Protein AF-A0A0P6XTC9-F1 (afdb_monomer)

Secondary structure (DSSP, 8-state):
--TTHHHHHHHHHHHHHHHHHHHHHHHHHHHHHT-TTT-SS--GGG-HHHHHHHHHHHHHHHHHHHT--TTHHHHHHHHHHHHHHHTT-EETTEE--THHHHHHHHHHHHHHHHHT-SHHHHHHHHHHHH-THHHHHHHHHHHHHHHHT-TT---TTHHHHHHHHHHHHHHHHHHHHH---HHHHHHHHHHHHHHHHHHHHHHHHH--HHHHHT----S---SS-HHHHHHHHHHHHHHHHHHHHHHHHHHHHHHTT-

Foldseek 3Di:
DPPPPVVVVVVLLPLLLLLLVLLLLVLVLLVCVPPVVNDDDDDPCPNSLNVSLVVLLVSLLVCLLVQNDVSSLSSLLVNQVSLVVQCQDDDPNRRSHNVSVVSSVVSNVVSCVVNVHPRSVVCVVVCCVLQVLSVLVSLLSVLSNVLLNCPPQDQPCNSVLSVQLSVLSSVLSSVLSVDPQLLVSLVSSLVSSVSNVVSSQVSQVPDPVCVVVVHDCPDDPRPDDPVNVVVSVVSSVVSNVSSVVSNVVVVVCVVVVD

Solvent-accessible surface area (backbone atoms only — not comparable to full-atom values): 13740 Å² total; per-residue (Å²): 142,83,87,67,62,68,66,56,51,57,59,61,70,59,36,23,60,64,32,16,42,64,44,46,52,48,34,53,44,38,53,54,69,75,36,76,83,78,62,76,84,62,58,80,84,67,34,63,68,56,48,50,48,50,50,27,41,49,48,27,22,53,19,36,54,73,46,38,48,80,34,25,53,43,24,46,46,49,34,52,52,52,20,56,56,47,36,73,38,64,57,95,84,43,63,39,44,67,64,56,41,49,49,53,60,48,32,54,48,52,15,29,59,76,58,71,42,69,61,22,60,54,43,44,55,50,42,52,72,68,38,35,40,53,55,29,48,42,53,41,50,51,51,49,54,63,61,57,51,54,75,96,63,79,46,94,59,42,67,59,52,41,53,52,37,27,49,38,49,26,49,21,42,33,50,35,56,69,48,84,52,43,40,61,22,18,47,38,39,40,51,24,47,51,51,36,52,49,53,49,50,50,50,60,74,72,39,66,63,41,73,74,70,74,50,81,91,84,69,89,79,63,91,68,46,70,67,56,52,51,51,52,52,50,51,43,50,51,23,42,47,30,2,47,52,36,40,55,52,53,54,51,53,60,66,64,68,104

Radius of gyration: 20.27 Å; Cα contacts (8 Å, |Δi|>4): 276; chains: 1; bounding box: 44×38×66 Å

pLDDT: mean 88.81, std 12.91, range [47.47, 98.38]

Sequence (258 aa):
MMGNQSVRGALAGGGGWLAALPFAAYGLLSLAFHYPRFLPSFPFWLNPILIFYGLVLTGLLVGVMLGFPRWAYAFLFWAMITGWWLAGMRADGVLLARSLWVAVPVALVSGVLLRRSTQPLKRMLAGLWRDWTLLAFGFFTFIGWFVVLFDENHHPFLYGFILVATFLLVTAVWFYSRLQNPLARALVLVGGAAGVVIVDLINSLTWDWRAYYNLRDDGQLSYYSPLGLIAIAGLLGVMALTGYLTRRRNSKQTLNGV

Structure (mmCIF, N/CA/C/O backbone):
data_AF-A0A0P6XTC9-F1
#
_entry.id   AF-A0A0P6XTC9-F1
#
loop_
_atom_site.group_PDB
_atom_site.id
_atom_site.type_symbol
_atom_site.label_atom_id
_atom_site.label_alt_id
_atom_site.label_comp_id
_atom_site.label_asym_id
_atom_site.label_entity_id
_atom_site.label_seq_id
_atom_site.pdbx_PDB_ins_code
_atom_site.Cartn_x
_atom_site.Cartn_y
_atom_site.Cartn_z
_atom_site.occupancy
_atom_site.B_iso_or_equiv
_atom_site.auth_seq_id
_atom_site.auth_comp_id
_atom_site.auth_asym_id
_atom_site.auth_atom_id
_atom_site.pdbx_PDB_model_num
ATOM 1 N N . MET A 1 1 ? -14.248 -14.234 35.085 1.00 49.88 1 MET A N 1
ATOM 2 C CA . MET A 1 1 ? -14.036 -14.154 33.616 1.00 49.88 1 MET A CA 1
ATOM 3 C C . MET A 1 1 ? -12.726 -13.412 33.281 1.00 49.88 1 MET A C 1
ATOM 5 O O . MET A 1 1 ? -12.767 -12.321 32.732 1.00 49.88 1 MET A O 1
ATOM 9 N N . MET A 1 2 ? -11.553 -13.983 33.599 1.00 49.38 2 MET A N 1
ATOM 10 C CA . MET A 1 2 ? -10.226 -13.344 33.407 1.00 49.38 2 MET A CA 1
ATOM 11 C C . MET A 1 2 ? -9.345 -14.007 32.321 1.00 49.38 2 MET A C 1
ATOM 13 O O . MET A 1 2 ? -8.188 -13.646 32.153 1.00 49.38 2 MET A O 1
ATOM 17 N N . GLY A 1 3 ? -9.873 -14.949 31.534 1.00 47.47 3 GLY A N 1
ATOM 18 C CA . GLY A 1 3 ? -9.053 -15.836 30.691 1.00 47.47 3 GLY A CA 1
ATOM 19 C C . GLY A 1 3 ? -8.736 -15.393 29.255 1.00 47.47 3 GLY A C 1
ATOM 20 O O . GLY A 1 3 ? -8.218 -16.208 28.508 1.00 47.47 3 GLY A O 1
ATOM 21 N N . ASN A 1 4 ? -9.051 -14.165 28.815 1.00 54.06 4 ASN A N 1
ATOM 22 C CA . ASN A 1 4 ? -9.017 -13.829 27.373 1.00 54.06 4 ASN A CA 1
ATOM 23 C C . ASN A 1 4 ? -8.137 -12.632 26.963 1.00 54.06 4 ASN A C 1
ATOM 25 O O . ASN A 1 4 ? -8.192 -12.200 25.809 1.00 54.06 4 ASN A O 1
ATOM 29 N N . GLN A 1 5 ? -7.327 -12.076 27.872 1.00 52.88 5 GLN A N 1
ATOM 30 C CA . GLN A 1 5 ? -6.421 -10.969 27.525 1.00 52.88 5 GLN A CA 1
ATOM 31 C C . GLN A 1 5 ? -5.070 -11.435 26.954 1.00 52.88 5 GLN A C 1
ATOM 33 O O . GLN A 1 5 ? -4.535 -10.764 26.072 1.00 52.88 5 GLN A O 1
ATOM 38 N N . SER A 1 6 ? -4.557 -12.607 27.348 1.00 50.00 6 SER A N 1
ATOM 39 C CA . SER A 1 6 ? -3.249 -13.104 26.880 1.00 50.00 6 SER A CA 1
ATOM 40 C C . SER A 1 6 ? -3.250 -13.512 25.399 1.00 50.00 6 SER A C 1
ATOM 42 O O . SER A 1 6 ? -2.336 -13.155 24.656 1.00 50.00 6 SER A O 1
ATOM 44 N N . VAL A 1 7 ? -4.319 -14.158 24.918 1.00 53.66 7 VAL A N 1
ATOM 45 C CA . VAL A 1 7 ? -4.444 -14.595 23.510 1.00 53.66 7 VAL A CA 1
ATOM 46 C C . VAL A 1 7 ? -4.586 -13.405 22.547 1.00 53.66 7 VAL A C 1
ATOM 48 O O . VAL A 1 7 ? -4.084 -13.436 21.422 1.00 53.66 7 VAL A O 1
ATOM 51 N N . ARG A 1 8 ? -5.206 -12.302 22.992 1.00 54.72 8 ARG A N 1
ATOM 52 C CA . ARG A 1 8 ? -5.325 -11.072 22.187 1.00 54.72 8 ARG A CA 1
ATOM 53 C C . ARG A 1 8 ? -3.993 -10.335 22.033 1.00 54.72 8 ARG A C 1
ATOM 55 O O . ARG A 1 8 ? -3.786 -9.710 20.997 1.00 54.72 8 ARG A O 1
ATOM 62 N N . GLY A 1 9 ? -3.092 -10.439 23.013 1.00 53.28 9 GLY A N 1
ATOM 63 C CA . GLY A 1 9 ? -1.740 -9.877 22.933 1.00 53.28 9 GLY A CA 1
ATOM 64 C C . GLY A 1 9 ? -0.850 -10.607 21.920 1.00 53.28 9 GLY A C 1
ATOM 65 O O . GLY A 1 9 ? -0.170 -9.962 21.123 1.00 53.28 9 GLY A O 1
ATOM 66 N N . ALA A 1 10 ? -0.918 -11.942 21.875 1.00 49.03 10 ALA A N 1
ATOM 67 C CA . ALA A 1 10 ? -0.118 -12.753 20.949 1.00 49.03 10 ALA A CA 1
ATOM 68 C C . ALA A 1 10 ? -0.496 -12.524 19.469 1.00 49.03 10 ALA A C 1
ATOM 70 O O . ALA A 1 10 ? 0.378 -12.368 18.615 1.00 49.03 10 ALA A O 1
ATOM 71 N N . LEU A 1 11 ? -1.793 -12.395 19.163 1.00 51.44 11 LEU A N 1
ATOM 72 C CA . LEU A 1 11 ? -2.262 -12.051 17.812 1.00 51.44 11 LEU A CA 1
ATOM 73 C C . LEU A 1 11 ? -1.981 -10.586 17.427 1.00 51.44 11 LEU A C 1
ATOM 75 O O . LEU A 1 11 ? -1.914 -10.266 16.240 1.00 51.44 11 LEU A O 1
ATOM 79 N N . ALA A 1 12 ? -1.784 -9.696 18.405 1.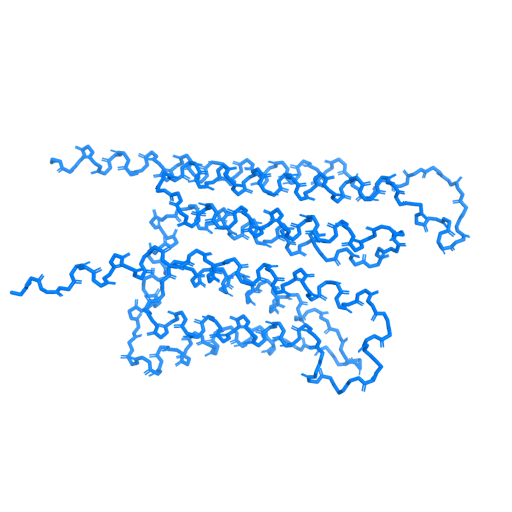00 54.34 12 ALA A N 1
ATOM 80 C CA . ALA A 1 12 ? -1.428 -8.301 18.158 1.00 54.34 12 ALA A CA 1
ATOM 81 C C . ALA A 1 12 ? 0.051 -8.124 17.761 1.00 54.34 12 ALA A C 1
ATOM 83 O O . ALA A 1 12 ? 0.354 -7.245 16.957 1.00 54.34 12 ALA A O 1
ATOM 84 N N . GLY A 1 13 ? 0.959 -8.972 18.265 1.00 57.25 13 GLY A N 1
ATOM 85 C CA . GLY A 1 13 ? 2.389 -8.929 17.919 1.00 57.25 13 GLY A CA 1
ATOM 86 C C . GLY A 1 13 ? 2.731 -9.579 16.571 1.00 57.25 13 GLY A C 1
ATOM 87 O O . GLY A 1 13 ? 3.632 -9.120 15.868 1.00 57.25 13 GLY A O 1
ATOM 88 N N . GLY A 1 14 ? 1.986 -10.618 16.178 1.00 68.50 14 GLY A N 1
ATOM 89 C CA . GLY A 1 14 ? 2.228 -11.368 14.940 1.00 68.50 14 GLY A CA 1
ATOM 90 C C . GLY A 1 14 ? 1.732 -10.691 13.658 1.00 68.50 14 GLY A C 1
ATOM 91 O O . GLY A 1 14 ? 2.162 -11.060 12.579 1.00 68.50 14 GLY A O 1
ATOM 92 N N . GLY A 1 15 ? 0.860 -9.682 13.725 1.00 84.25 15 GLY A N 1
ATOM 93 C CA . GLY A 1 15 ? 0.206 -9.132 12.526 1.00 84.25 15 GLY A CA 1
ATOM 94 C C . GLY A 1 15 ? 1.111 -8.369 11.545 1.00 84.25 15 GLY A C 1
ATOM 95 O O . GLY A 1 15 ? 0.694 -8.104 10.422 1.00 84.25 15 GLY A O 1
ATOM 96 N N . GLY A 1 16 ? 2.333 -7.999 11.941 1.00 89.12 16 GLY A N 1
ATOM 97 C CA . GLY A 1 16 ? 3.193 -7.141 11.118 1.00 89.12 16 GLY A CA 1
ATOM 98 C C . GLY A 1 16 ? 3.654 -7.774 9.804 1.00 89.12 16 GLY A C 1
ATOM 99 O O . GLY A 1 16 ? 3.706 -7.086 8.789 1.00 89.12 16 GLY A O 1
ATOM 100 N N . TRP A 1 17 ? 3.935 -9.081 9.791 1.00 93.56 17 TRP A N 1
ATOM 101 C CA . TRP A 1 17 ? 4.336 -9.773 8.558 1.00 93.56 17 TRP A CA 1
ATOM 102 C C . TRP A 1 17 ? 3.159 -9.933 7.589 1.00 93.56 17 TRP A C 1
ATOM 104 O O . TRP A 1 17 ? 3.339 -9.768 6.388 1.00 93.56 17 TRP A O 1
ATOM 114 N N . LEU A 1 18 ? 1.942 -10.150 8.106 1.00 96.12 18 LEU A N 1
ATOM 115 C CA . LEU A 1 18 ? 0.724 -10.192 7.290 1.00 96.12 18 LEU A CA 1
ATOM 116 C C . LEU A 1 18 ? 0.486 -8.858 6.578 1.00 96.12 18 LEU A C 1
ATOM 118 O O . LEU A 1 18 ? 0.128 -8.852 5.407 1.00 96.12 18 LEU A O 1
ATOM 122 N N . ALA A 1 19 ? 0.719 -7.731 7.257 1.00 96.50 19 ALA A N 1
ATOM 123 C CA . ALA A 1 19 ? 0.575 -6.408 6.649 1.00 96.50 19 ALA A CA 1
ATOM 124 C C . ALA A 1 19 ? 1.605 -6.154 5.535 1.00 96.50 19 ALA A C 1
ATOM 126 O O . ALA A 1 19 ? 1.300 -5.456 4.571 1.00 96.50 19 ALA A O 1
ATOM 127 N N . ALA A 1 20 ? 2.813 -6.710 5.668 1.00 97.38 20 ALA A N 1
ATOM 128 C CA . ALA A 1 20 ? 3.896 -6.549 4.699 1.00 97.38 20 ALA A CA 1
ATOM 129 C C . ALA A 1 20 ? 3.786 -7.506 3.497 1.00 97.38 20 ALA A C 1
ATOM 131 O O . ALA A 1 20 ? 4.321 -7.215 2.429 1.00 97.38 20 ALA A O 1
ATOM 132 N N . LEU A 1 21 ? 3.060 -8.618 3.647 1.00 97.12 21 LEU A N 1
ATOM 133 C CA . LEU A 1 21 ? 2.872 -9.638 2.617 1.00 97.12 21 LEU A CA 1
ATOM 134 C C . LEU A 1 21 ? 2.404 -9.088 1.257 1.00 97.12 21 LEU A C 1
ATOM 136 O O . LEU A 1 21 ? 3.042 -9.435 0.266 1.00 97.12 21 LEU A O 1
ATOM 140 N N . PRO A 1 22 ? 1.368 -8.230 1.146 1.00 97.75 22 PRO A N 1
ATOM 141 C CA . PRO A 1 22 ? 0.951 -7.730 -0.163 1.00 97.75 22 PRO A CA 1
ATOM 142 C C . PRO A 1 22 ? 2.010 -6.836 -0.829 1.00 97.75 22 PRO A C 1
ATOM 144 O O . PRO A 1 22 ? 2.100 -6.821 -2.048 1.00 97.75 22 PRO A O 1
ATOM 147 N N . PHE A 1 23 ? 2.875 -6.165 -0.062 1.00 97.81 23 PHE A N 1
ATOM 148 C CA . PHE A 1 23 ? 3.990 -5.394 -0.625 1.00 97.81 23 PHE A CA 1
ATOM 149 C C . PHE A 1 23 ? 5.085 -6.309 -1.177 1.00 97.81 23 PHE A C 1
ATOM 151 O O . PHE A 1 23 ? 5.574 -6.086 -2.280 1.00 97.81 23 PHE A O 1
ATOM 158 N N . ALA A 1 24 ? 5.431 -7.369 -0.441 1.00 97.62 24 ALA A N 1
ATOM 159 C CA . ALA A 1 24 ? 6.376 -8.376 -0.916 1.00 97.62 24 ALA A CA 1
ATOM 160 C C . ALA A 1 24 ? 5.845 -9.093 -2.168 1.00 97.62 24 ALA A C 1
ATOM 162 O O . ALA A 1 24 ? 6.569 -9.251 -3.147 1.00 97.62 24 ALA A O 1
ATOM 163 N N . ALA A 1 25 ? 4.566 -9.481 -2.154 1.00 96.81 25 ALA A N 1
ATOM 164 C CA . ALA A 1 25 ? 3.913 -10.131 -3.283 1.00 96.81 25 ALA A CA 1
ATOM 165 C C . ALA A 1 25 ? 3.854 -9.218 -4.516 1.00 96.81 25 ALA A C 1
ATOM 167 O O . ALA A 1 25 ? 4.098 -9.699 -5.617 1.00 96.81 25 ALA A O 1
ATOM 168 N N . TYR A 1 26 ? 3.602 -7.916 -4.343 1.00 96.25 26 TYR A N 1
ATOM 169 C CA . TYR A 1 26 ? 3.640 -6.957 -5.449 1.00 96.25 26 TYR A CA 1
ATOM 170 C C . TYR A 1 26 ? 5.054 -6.765 -6.012 1.00 96.25 26 TYR A C 1
ATOM 172 O O . TYR A 1 26 ? 5.234 -6.730 -7.220 1.00 96.25 26 TYR A O 1
ATOM 180 N N . GLY A 1 27 ? 6.081 -6.720 -5.162 1.00 95.38 27 GLY A N 1
ATOM 181 C CA . GLY A 1 27 ? 7.466 -6.677 -5.634 1.00 95.38 27 GLY A CA 1
ATOM 182 C C . GLY A 1 27 ? 7.863 -7.907 -6.451 1.00 95.38 27 GLY A C 1
ATOM 183 O O . GLY A 1 27 ? 8.442 -7.785 -7.528 1.00 95.38 27 GLY A O 1
ATOM 184 N N . LEU A 1 28 ? 7.498 -9.103 -5.975 1.00 94.12 28 LEU A N 1
ATOM 185 C CA . LEU A 1 28 ? 7.697 -10.354 -6.717 1.00 94.12 28 LEU A CA 1
ATOM 186 C C . LEU A 1 28 ? 6.908 -10.373 -8.031 1.00 94.12 28 LEU A C 1
ATOM 188 O O . LEU A 1 28 ? 7.420 -10.842 -9.045 1.00 94.12 28 LEU A O 1
ATOM 192 N N . LEU A 1 29 ? 5.685 -9.839 -8.018 1.00 92.88 29 LEU A N 1
ATOM 193 C CA . LEU A 1 29 ? 4.865 -9.654 -9.208 1.00 92.88 29 LEU A CA 1
ATOM 194 C C . LEU A 1 29 ? 5.574 -8.763 -10.237 1.00 92.88 29 LEU A C 1
ATOM 196 O O . LEU A 1 29 ? 5.680 -9.157 -11.397 1.00 92.88 29 LEU A O 1
ATOM 200 N N . SER A 1 30 ? 6.098 -7.606 -9.820 1.00 92.06 30 SER A N 1
ATOM 201 C CA . SER A 1 30 ? 6.842 -6.698 -10.701 1.00 92.06 30 SER A CA 1
ATOM 202 C C . SER A 1 30 ? 8.085 -7.363 -11.295 1.00 92.06 30 SER A C 1
ATOM 204 O O . SER A 1 30 ? 8.359 -7.190 -12.480 1.00 92.06 30 SER A O 1
ATOM 206 N N . LEU A 1 31 ? 8.811 -8.179 -10.520 1.00 91.56 31 LEU A N 1
ATOM 207 C CA . LEU A 1 31 ? 9.939 -8.960 -11.048 1.00 91.56 31 LEU A CA 1
ATOM 208 C C . LEU A 1 31 ? 9.490 -9.974 -12.108 1.00 91.56 31 LEU A C 1
ATOM 210 O O . LEU A 1 31 ? 10.148 -10.114 -13.137 1.00 91.56 31 LEU A O 1
ATOM 214 N N . ALA A 1 32 ? 8.377 -10.673 -11.866 1.00 88.38 32 ALA A N 1
ATOM 215 C CA . ALA A 1 32 ? 7.842 -11.664 -12.795 1.00 88.38 32 ALA A CA 1
ATOM 216 C C . ALA A 1 32 ? 7.363 -11.030 -14.111 1.00 88.38 32 ALA A C 1
ATOM 218 O O . ALA A 1 32 ? 7.582 -11.610 -15.173 1.00 88.38 32 ALA A O 1
ATOM 219 N N . PHE A 1 33 ? 6.764 -9.834 -14.053 1.00 83.50 33 PHE A N 1
ATOM 220 C CA . PHE A 1 33 ? 6.321 -9.094 -15.240 1.00 83.50 33 PHE A CA 1
ATOM 221 C C . PHE A 1 33 ? 7.465 -8.729 -16.188 1.00 83.50 33 PHE A C 1
ATOM 223 O O . PHE A 1 33 ? 7.304 -8.819 -17.401 1.00 83.50 33 PHE A O 1
ATOM 230 N N . HIS A 1 34 ? 8.630 -8.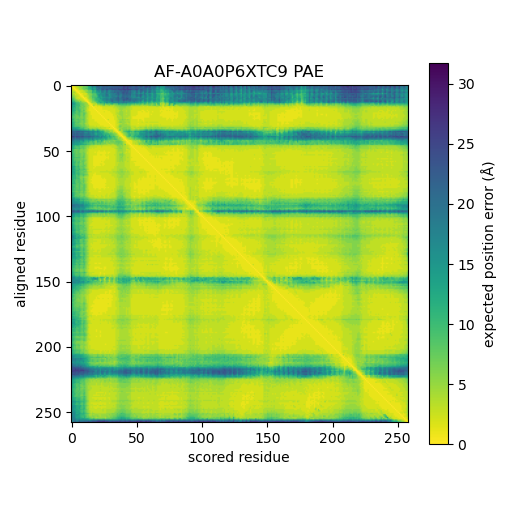380 -15.644 1.00 82.81 34 HIS A N 1
ATOM 23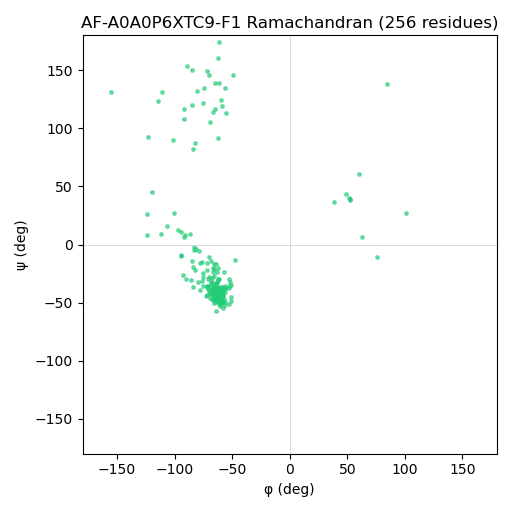1 C CA . HIS A 1 34 ? 9.787 -7.973 -16.443 1.00 82.81 34 HIS A CA 1
ATOM 232 C C . HIS A 1 34 ? 10.605 -9.148 -16.987 1.00 82.81 34 HIS A C 1
ATOM 234 O O . HIS A 1 34 ? 11.569 -8.930 -17.719 1.00 82.81 34 HIS A O 1
ATOM 240 N N . TYR A 1 35 ? 10.233 -10.394 -16.669 1.00 80.81 35 TYR A N 1
ATOM 241 C CA . TYR A 1 35 ? 10.934 -11.581 -17.144 1.00 80.81 35 TYR A CA 1
ATOM 242 C C . TYR A 1 35 ? 10.177 -12.243 -18.315 1.00 80.81 35 TYR A C 1
ATOM 244 O O . TYR A 1 35 ? 9.363 -13.148 -18.103 1.00 80.81 35 TYR A O 1
ATOM 252 N N . PRO A 1 36 ? 10.461 -11.866 -19.580 1.00 63.31 36 PRO A N 1
ATOM 253 C CA . PRO A 1 36 ? 9.663 -12.262 -20.748 1.00 63.31 36 PRO A CA 1
ATOM 254 C C . PRO A 1 36 ? 9.636 -13.774 -21.008 1.00 63.31 36 PRO A C 1
ATOM 256 O O . PRO A 1 36 ? 8.740 -14.276 -21.678 1.00 63.31 36 PRO A O 1
ATOM 259 N N . ARG A 1 37 ? 10.600 -14.531 -20.466 1.00 65.56 37 ARG A N 1
ATOM 260 C CA . ARG A 1 37 ? 10.669 -15.992 -20.632 1.00 65.56 37 ARG A CA 1
ATOM 261 C C . ARG A 1 37 ? 9.820 -16.778 -19.635 1.00 65.56 37 ARG A C 1
ATOM 263 O O . ARG A 1 37 ? 9.625 -17.968 -19.856 1.00 65.56 37 ARG A O 1
ATOM 270 N N . PHE A 1 38 ? 9.337 -16.159 -18.554 1.00 58.62 38 PHE A N 1
ATOM 271 C CA . PHE A 1 38 ? 8.545 -16.883 -17.556 1.00 58.62 38 PHE A CA 1
ATOM 272 C C . PHE A 1 38 ? 7.074 -16.994 -17.935 1.00 58.62 38 PHE A C 1
ATOM 274 O O . PHE A 1 38 ? 6.429 -17.889 -17.408 1.00 58.62 38 PHE A O 1
ATOM 281 N N . LEU A 1 39 ? 6.554 -16.154 -18.840 1.00 59.31 39 LEU A N 1
ATOM 282 C CA . LEU A 1 39 ? 5.121 -16.071 -19.147 1.00 59.31 39 LEU A CA 1
ATOM 283 C C . LEU A 1 39 ? 4.750 -16.392 -20.615 1.00 59.31 39 LEU A C 1
ATOM 285 O O . LEU A 1 39 ? 3.958 -15.649 -21.199 1.00 59.31 39 LEU A O 1
ATOM 289 N N . PRO A 1 40 ? 5.265 -17.455 -21.269 1.00 52.81 40 PRO A N 1
ATOM 290 C CA . PRO A 1 40 ? 4.768 -17.810 -22.592 1.00 52.81 40 PRO A CA 1
ATOM 291 C C . PRO A 1 40 ? 3.312 -18.290 -22.479 1.00 52.81 40 PRO A C 1
ATOM 293 O O . PRO A 1 40 ? 3.029 -19.327 -21.881 1.00 52.81 40 PRO A O 1
ATOM 296 N N . SER A 1 41 ? 2.383 -17.524 -23.063 1.00 66.81 41 SER A N 1
ATOM 297 C CA . SER A 1 41 ? 0.994 -17.928 -23.348 1.00 66.81 41 SER A CA 1
ATOM 298 C C . SER A 1 41 ? 0.236 -18.565 -22.175 1.00 66.81 41 SER A C 1
ATOM 300 O O . SER A 1 41 ? -0.453 -19.573 -22.342 1.00 66.81 41 SER A O 1
ATOM 302 N N . PHE A 1 42 ? 0.348 -18.001 -20.972 1.00 65.69 42 PHE A N 1
ATOM 303 C CA . PHE A 1 42 ? -0.543 -18.420 -19.899 1.00 65.69 42 PHE A CA 1
ATOM 304 C C . PHE A 1 42 ? -1.989 -18.046 -20.247 1.00 65.69 42 PHE A C 1
ATOM 306 O O . PHE A 1 42 ? -2.232 -16.942 -20.742 1.00 65.69 42 PHE A O 1
ATOM 313 N N . PRO A 1 43 ? -2.965 -18.927 -19.966 1.00 77.50 43 PRO A N 1
ATOM 314 C CA . PRO A 1 43 ? -4.366 -18.544 -19.979 1.00 77.50 43 PRO A CA 1
ATOM 315 C C . PRO A 1 43 ? -4.576 -17.265 -19.168 1.00 77.50 43 PRO A C 1
ATOM 317 O O . PRO A 1 43 ? -3.924 -17.085 -18.137 1.00 77.50 43 PRO A O 1
ATOM 320 N N . PHE A 1 44 ? -5.511 -16.405 -19.579 1.00 72.38 44 PHE A N 1
ATOM 321 C CA . PHE A 1 44 ? -5.709 -15.097 -18.941 1.00 72.38 44 PHE A CA 1
ATOM 322 C C . PHE A 1 44 ? -5.876 -15.187 -17.410 1.00 72.38 44 PHE A C 1
ATOM 324 O O . PHE A 1 44 ? -5.433 -14.295 -16.695 1.00 72.38 44 PHE A O 1
ATOM 331 N N . TRP A 1 45 ? -6.465 -16.271 -16.885 1.00 71.62 45 TRP A N 1
ATOM 332 C CA . TRP A 1 45 ? -6.676 -16.486 -15.446 1.00 71.62 45 TRP A CA 1
ATOM 333 C C . TRP A 1 45 ? -5.396 -16.790 -14.654 1.00 71.62 45 TRP A C 1
ATOM 335 O O . TRP A 1 45 ? -5.399 -16.682 -13.431 1.00 71.62 45 TRP A O 1
ATOM 345 N N . LEU A 1 46 ? -4.305 -17.148 -15.332 1.00 82.69 46 LEU A N 1
ATOM 346 C CA . LEU A 1 46 ? -2.969 -17.287 -14.753 1.00 82.69 46 LEU A CA 1
ATOM 347 C C . LEU A 1 46 ? -2.133 -16.008 -14.913 1.00 82.69 46 LEU A C 1
ATOM 349 O O . LEU A 1 46 ? -0.936 -16.024 -14.634 1.00 82.69 46 LEU A O 1
ATOM 353 N N . ASN A 1 47 ? -2.746 -14.889 -15.323 1.00 84.62 47 ASN A N 1
ATOM 354 C CA . ASN A 1 47 ? -2.058 -13.607 -15.343 1.00 84.62 47 ASN A CA 1
ATOM 355 C C . ASN A 1 47 ? -1.586 -13.251 -1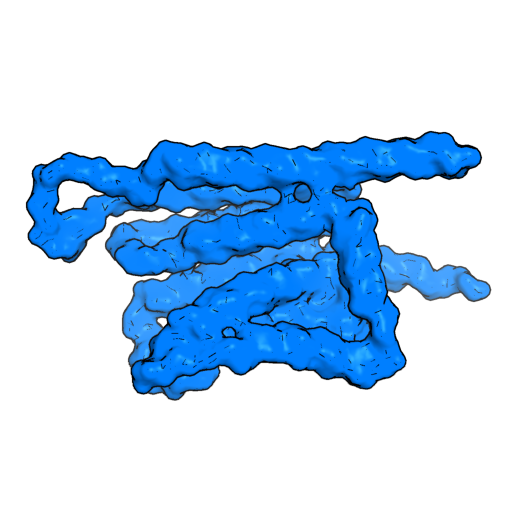3.915 1.00 84.6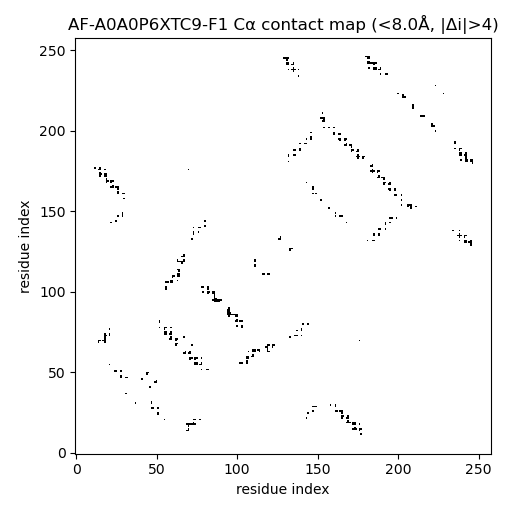2 47 ASN A C 1
ATOM 357 O O . ASN A 1 47 ? -2.421 -13.178 -13.002 1.00 84.62 47 ASN A O 1
ATOM 361 N N . PRO A 1 48 ? -0.281 -12.993 -13.707 1.00 87.94 48 PRO A N 1
ATOM 362 C CA . PRO A 1 48 ? 0.276 -12.679 -12.395 1.00 87.94 48 PRO A CA 1
ATOM 363 C C . PRO A 1 48 ? -0.471 -11.566 -11.643 1.00 87.94 48 PRO A C 1
ATOM 365 O O . PRO A 1 48 ? -0.643 -11.655 -10.426 1.00 87.94 48 PRO A O 1
ATOM 368 N N . ILE A 1 49 ? -0.989 -10.552 -12.349 1.00 88.94 49 ILE A N 1
ATOM 369 C CA . ILE A 1 49 ? -1.758 -9.457 -11.736 1.00 88.94 49 ILE A CA 1
ATOM 370 C C . ILE A 1 49 ? -3.078 -9.931 -11.127 1.00 88.94 49 ILE A C 1
ATOM 372 O O . ILE A 1 49 ? -3.474 -9.462 -10.062 1.00 88.94 49 ILE A O 1
ATOM 376 N N . LEU A 1 50 ? -3.756 -10.880 -11.779 1.00 90.75 50 LEU A N 1
ATOM 377 C CA . LEU A 1 50 ? -5.026 -11.433 -11.321 1.00 90.75 50 LEU A CA 1
ATOM 378 C C . LEU A 1 50 ? -4.788 -12.388 -10.156 1.00 90.75 50 LEU A C 1
ATOM 380 O O . LEU A 1 50 ? -5.574 -12.390 -9.211 1.00 90.75 50 LEU A O 1
ATOM 384 N N . ILE A 1 51 ? -3.678 -13.135 -10.180 1.00 92.69 51 ILE A N 1
ATOM 385 C CA . ILE A 1 51 ? -3.232 -13.956 -9.047 1.00 92.69 51 ILE A CA 1
ATOM 386 C C . ILE A 1 51 ? -2.964 -13.064 -7.832 1.00 92.69 51 ILE A C 1
ATOM 388 O O . ILE A 1 51 ? -3.482 -13.330 -6.745 1.00 92.69 51 ILE A O 1
ATOM 392 N N . PHE A 1 52 ? -2.213 -11.975 -8.012 1.00 95.06 52 PHE A N 1
ATOM 393 C CA . PHE A 1 52 ? -1.984 -10.995 -6.954 1.00 95.06 52 PHE A CA 1
ATOM 394 C C . PHE A 1 52 ? -3.296 -10.382 -6.457 1.00 95.06 52 PHE A C 1
ATOM 396 O O . PHE A 1 52 ? -3.519 -10.310 -5.247 1.00 95.06 52 PHE A O 1
ATOM 403 N N . TYR A 1 53 ? -4.200 -10.006 -7.366 1.00 95.44 53 TYR A N 1
ATOM 404 C CA . TYR A 1 53 ? -5.493 -9.445 -6.993 1.00 95.44 53 TYR A CA 1
ATOM 405 C C . TYR A 1 53 ? -6.339 -10.439 -6.179 1.00 95.44 53 TYR A C 1
ATOM 407 O O . TYR A 1 53 ? -6.881 -10.096 -5.127 1.00 95.44 53 TYR A O 1
ATOM 415 N N . GLY A 1 54 ? -6.383 -11.704 -6.602 1.00 96.25 54 GLY A N 1
ATOM 416 C CA . GLY A 1 54 ? -7.031 -12.789 -5.867 1.00 96.25 54 GLY A CA 1
ATOM 417 C C . GLY A 1 54 ? -6.418 -13.011 -4.482 1.00 96.25 54 GLY A C 1
ATOM 418 O O . GLY A 1 54 ? -7.150 -13.170 -3.501 1.00 96.25 54 GLY A O 1
ATOM 419 N N . LEU A 1 55 ? -5.087 -12.946 -4.368 1.00 97.50 55 LEU A N 1
ATOM 420 C CA . LEU A 1 55 ? -4.377 -13.023 -3.091 1.00 97.50 55 LEU A CA 1
ATOM 421 C C . LEU A 1 55 ? -4.790 -11.875 -2.164 1.00 97.50 55 LEU A C 1
ATOM 423 O O . LEU A 1 55 ? -5.115 -12.126 -0.998 1.00 97.50 55 LEU A O 1
ATOM 427 N N . VAL A 1 56 ? -4.827 -10.630 -2.656 1.00 98.00 56 VAL A N 1
ATOM 428 C CA . VAL A 1 56 ? -5.172 -9.493 -1.791 1.00 98.00 56 VAL A CA 1
ATOM 429 C C . VAL A 1 56 ? -6.640 -9.503 -1.366 1.00 98.00 56 VAL A C 1
ATOM 431 O O . VAL A 1 56 ? -6.938 -9.222 -0.204 1.00 98.00 56 VAL A O 1
ATOM 434 N N . LEU A 1 57 ? -7.550 -9.922 -2.252 1.00 98.12 57 LEU A N 1
ATOM 435 C CA . LEU A 1 57 ? -8.964 -10.131 -1.926 1.00 98.12 57 LEU A CA 1
ATOM 436 C C . LEU A 1 57 ? -9.157 -11.250 -0.896 1.00 98.12 57 LEU A C 1
ATOM 438 O O . LEU A 1 57 ? -9.962 -11.107 0.025 1.00 98.12 57 LEU A O 1
ATOM 442 N N . THR A 1 58 ? -8.391 -12.336 -1.005 1.00 98.12 58 THR A N 1
ATOM 443 C CA . THR A 1 58 ? -8.420 -13.440 -0.035 1.00 98.12 58 THR A CA 1
ATOM 444 C C . THR A 1 58 ? -7.933 -12.973 1.335 1.00 98.12 58 THR A C 1
ATOM 446 O O . THR A 1 58 ? -8.593 -13.217 2.345 1.00 98.12 58 THR A O 1
ATOM 449 N N . GLY A 1 59 ? -6.821 -12.234 1.390 1.00 97.94 59 GLY A N 1
ATOM 450 C CA . GLY A 1 59 ? -6.334 -11.644 2.637 1.00 97.94 59 GLY A CA 1
ATOM 451 C C . GLY A 1 59 ? -7.333 -10.659 3.255 1.00 97.94 59 GLY A C 1
ATOM 452 O O . GLY A 1 59 ? -7.549 -10.682 4.469 1.00 97.94 59 GLY A O 1
ATOM 453 N N . LEU A 1 60 ? -8.014 -9.853 2.431 1.00 98.38 60 LEU A N 1
ATOM 454 C CA . LEU A 1 60 ? -9.090 -8.965 2.877 1.00 98.38 60 LEU A CA 1
ATOM 455 C C . LEU A 1 60 ? -10.271 -9.753 3.465 1.00 98.38 60 LEU A C 1
ATOM 457 O O . LEU A 1 60 ? -10.728 -9.431 4.563 1.00 98.38 60 LEU A O 1
ATOM 461 N N . LEU A 1 61 ? -10.729 -10.805 2.778 1.00 98.31 61 LEU A N 1
ATOM 462 C CA . LEU A 1 61 ? -11.799 -11.693 3.241 1.00 98.31 61 LEU A CA 1
ATOM 463 C C . LEU A 1 61 ? -11.463 -12.306 4.608 1.00 98.31 61 LEU A C 1
ATOM 465 O O . LEU A 1 61 ? -12.257 -12.202 5.548 1.00 98.31 61 LEU A O 1
ATOM 469 N N . VAL A 1 62 ? -10.260 -12.872 4.750 1.00 97.62 62 VAL A N 1
ATOM 470 C CA . VAL A 1 62 ? -9.759 -13.422 6.021 1.00 97.62 62 VAL A CA 1
ATOM 471 C C . VAL A 1 62 ? -9.713 -12.334 7.098 1.00 97.62 62 VAL A C 1
ATOM 473 O O . VAL A 1 62 ? -10.146 -12.557 8.230 1.00 97.62 62 VAL A O 1
ATOM 476 N N . GLY A 1 63 ? -9.266 -11.125 6.752 1.00 97.00 63 GLY A N 1
ATOM 477 C CA . GLY A 1 63 ? -9.280 -9.970 7.646 1.00 97.00 63 GLY A CA 1
ATOM 478 C C . GLY A 1 63 ? -10.682 -9.649 8.172 1.00 97.00 63 GLY A C 1
ATOM 479 O O . GLY A 1 63 ? -10.872 -9.496 9.382 1.00 97.00 63 GLY A O 1
ATOM 480 N N . VAL A 1 64 ? -11.692 -9.611 7.299 1.00 97.81 64 VAL A N 1
ATOM 481 C CA . VAL A 1 64 ? -13.097 -9.394 7.690 1.00 97.81 64 VAL A CA 1
ATOM 482 C C . VAL A 1 64 ? -13.590 -10.516 8.605 1.00 97.81 64 VAL A C 1
ATOM 484 O O . VAL A 1 64 ? -14.142 -10.233 9.676 1.00 97.81 64 VAL A O 1
ATOM 487 N N . MET A 1 65 ? -13.327 -11.777 8.246 1.00 97.06 65 MET A N 1
ATOM 488 C CA . MET A 1 65 ? -13.700 -12.945 9.052 1.00 97.06 65 MET A CA 1
ATOM 489 C C . MET A 1 65 ? -13.078 -12.897 10.454 1.00 97.06 65 MET A C 1
ATOM 491 O O . MET A 1 65 ? -13.762 -13.199 11.431 1.00 97.06 65 MET A O 1
ATOM 495 N N . LEU A 1 66 ? -11.844 -12.399 10.587 1.00 95.81 66 LEU A N 1
ATOM 496 C CA . LEU A 1 66 ? -11.138 -12.231 11.865 1.00 95.81 66 LEU A CA 1
ATOM 497 C C . LEU A 1 66 ? -11.488 -10.938 12.618 1.00 95.81 66 LEU A C 1
ATOM 499 O O . LEU A 1 66 ? -11.137 -10.770 13.786 1.00 95.81 66 LEU A O 1
ATOM 503 N N . GLY A 1 67 ? -12.298 -10.060 12.031 1.00 95.94 67 GLY A N 1
ATOM 504 C CA . GLY A 1 67 ? -12.890 -8.914 12.733 1.00 95.94 67 GLY A CA 1
ATOM 505 C C . GLY A 1 67 ? -12.188 -7.609 12.455 1.00 95.94 67 GLY A C 1
ATOM 506 O O . GLY A 1 67 ? -12.234 -6.710 13.297 1.00 95.94 67 GLY A O 1
ATOM 507 N N . PHE A 1 68 ? -11.577 -7.550 11.277 1.00 96.62 68 PHE A N 1
AT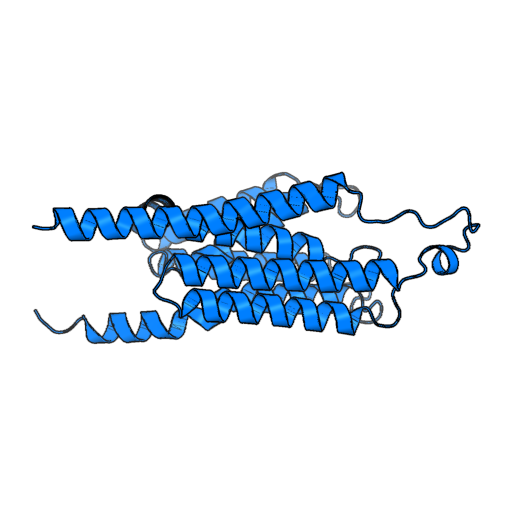OM 508 C CA . PHE A 1 68 ? -10.827 -6.441 10.727 1.00 96.62 68 PHE A CA 1
ATOM 509 C C . PHE A 1 68 ? -9.614 -6.050 11.588 1.00 96.62 68 PHE A C 1
ATOM 511 O O . PHE A 1 68 ? -9.548 -4.934 12.113 1.00 96.62 68 PHE A O 1
ATOM 518 N N . PRO A 1 69 ? -8.658 -6.979 11.796 1.00 95.50 69 PRO A N 1
ATOM 519 C CA . PRO A 1 69 ? -7.401 -6.656 12.455 1.00 95.50 69 PRO A CA 1
ATOM 520 C C . PRO A 1 69 ? -6.628 -5.616 11.637 1.00 95.50 69 PRO A C 1
ATOM 522 O O . PRO A 1 69 ? -6.842 -5.445 10.441 1.00 95.50 69 PRO A O 1
ATOM 525 N N . ARG A 1 70 ? -5.683 -4.929 12.275 1.00 94.62 70 ARG A N 1
ATOM 526 C CA . ARG A 1 70 ? -4.990 -3.792 11.658 1.00 94.62 70 ARG A CA 1
ATOM 527 C C . ARG A 1 70 ? -4.202 -4.140 10.386 1.00 94.62 70 ARG A C 1
ATOM 529 O O . ARG A 1 70 ? -4.086 -3.302 9.503 1.00 94.62 70 ARG A O 1
ATOM 536 N N . TRP A 1 71 ? -3.693 -5.360 10.252 1.00 96.31 71 TRP A N 1
ATOM 537 C CA . TRP A 1 71 ? -3.014 -5.777 9.023 1.00 96.31 71 TRP A CA 1
ATOM 538 C C . TRP A 1 71 ? -3.964 -5.853 7.816 1.00 96.31 71 TRP A C 1
ATOM 540 O O . TRP A 1 71 ? -3.517 -5.697 6.684 1.00 96.31 71 TRP A O 1
ATOM 550 N N . ALA A 1 72 ? -5.277 -6.020 8.035 1.00 97.56 72 ALA A N 1
ATOM 551 C CA . ALA A 1 72 ? -6.270 -6.114 6.963 1.00 97.56 72 ALA A CA 1
ATOM 552 C C . ALA A 1 72 ? -6.401 -4.809 6.160 1.00 97.56 72 ALA A C 1
ATOM 554 O O . ALA A 1 72 ? -6.830 -4.847 5.010 1.00 97.56 72 ALA A O 1
ATOM 555 N N . TYR A 1 73 ? -5.982 -3.665 6.720 1.00 98.00 73 TYR A N 1
ATOM 556 C CA . TYR A 1 73 ? -5.924 -2.406 5.973 1.00 98.00 73 TYR A CA 1
ATOM 557 C C . TYR A 1 73 ? -4.942 -2.467 4.802 1.00 98.00 73 TYR A C 1
ATOM 559 O O . TYR A 1 73 ? -5.225 -1.876 3.768 1.00 98.00 73 TYR A O 1
ATOM 567 N N . ALA A 1 74 ? -3.835 -3.212 4.916 1.00 97.81 74 ALA A N 1
ATOM 568 C CA . ALA A 1 74 ? -2.914 -3.381 3.795 1.00 97.81 74 ALA A CA 1
ATOM 569 C C . ALA A 1 74 ? -3.594 -4.086 2.622 1.00 97.81 74 ALA A C 1
ATOM 571 O O . ALA A 1 74 ? -3.573 -3.584 1.504 1.00 97.81 74 ALA A O 1
ATOM 572 N N . PHE A 1 75 ? -4.284 -5.188 2.900 1.00 98.25 75 PHE A N 1
ATOM 573 C CA . PHE A 1 75 ? -5.062 -5.909 1.897 1.00 98.25 75 PHE A CA 1
ATOM 574 C C . PHE A 1 75 ? -6.204 -5.067 1.325 1.00 98.25 75 PHE A C 1
ATOM 576 O O . PHE A 1 75 ? -6.436 -5.116 0.124 1.00 98.25 75 PHE A O 1
ATOM 583 N N . LEU A 1 76 ? -6.876 -4.257 2.152 1.00 98.38 76 LEU A N 1
ATOM 584 C CA . LEU A 1 76 ? -7.905 -3.327 1.686 1.00 98.38 76 LEU A CA 1
ATOM 585 C C . LEU A 1 76 ? -7.338 -2.314 0.686 1.00 98.38 76 LEU A C 1
ATOM 587 O O . LEU A 1 76 ? -7.885 -2.180 -0.404 1.00 98.38 76 LEU A O 1
ATOM 591 N N . PHE A 1 77 ? -6.261 -1.604 1.038 1.00 98.12 77 PHE A N 1
ATOM 592 C CA . PHE A 1 77 ? -5.703 -0.569 0.165 1.00 98.12 77 PHE A CA 1
ATOM 593 C C . PHE A 1 77 ? -5.133 -1.154 -1.125 1.00 98.12 77 PHE A C 1
ATOM 595 O O . PHE A 1 77 ? -5.401 -0.611 -2.194 1.00 98.12 77 PHE A O 1
ATOM 602 N N . TRP A 1 78 ? -4.436 -2.291 -1.046 1.00 98.00 78 TRP A N 1
ATOM 603 C CA . TRP A 1 78 ? -3.979 -3.005 -2.236 1.00 98.00 78 TRP A CA 1
ATOM 604 C C . TRP A 1 78 ? -5.148 -3.463 -3.110 1.00 98.00 78 TRP A C 1
ATOM 606 O O . TRP A 1 78 ? -5.145 -3.193 -4.304 1.00 98.00 78 TRP A O 1
ATOM 616 N N . ALA A 1 79 ? -6.194 -4.065 -2.536 1.00 97.81 79 ALA A N 1
ATOM 617 C CA . ALA A 1 79 ? -7.373 -4.467 -3.301 1.00 97.81 79 ALA A CA 1
ATOM 618 C C . ALA A 1 79 ? -8.064 -3.267 -3.975 1.00 97.81 79 ALA A C 1
ATOM 620 O O . ALA A 1 79 ? -8.466 -3.359 -5.131 1.00 97.81 79 ALA A O 1
ATOM 621 N N . MET A 1 80 ? -8.167 -2.125 -3.289 1.00 97.19 80 MET A N 1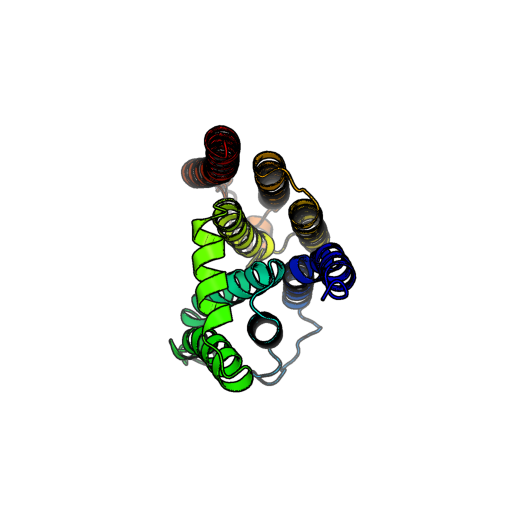
ATOM 622 C CA . MET A 1 80 ? -8.750 -0.909 -3.864 1.00 97.19 80 MET A CA 1
ATOM 623 C C . MET A 1 80 ? -7.921 -0.353 -5.026 1.00 97.19 80 MET A C 1
ATOM 625 O O . MET A 1 80 ? -8.491 -0.044 -6.071 1.00 97.19 80 MET A O 1
ATOM 629 N N . ILE A 1 81 ? -6.601 -0.229 -4.856 1.00 95.94 81 ILE A N 1
ATOM 630 C CA . ILE A 1 81 ? -5.704 0.322 -5.883 1.00 95.94 81 ILE A CA 1
ATOM 631 C C . ILE A 1 81 ? -5.623 -0.621 -7.084 1.00 95.94 81 ILE A C 1
ATOM 633 O O . ILE A 1 81 ? -5.809 -0.179 -8.214 1.00 95.94 81 ILE A O 1
ATOM 637 N N . THR A 1 82 ? -5.432 -1.923 -6.859 1.00 94.19 82 THR A N 1
ATOM 638 C CA . THR A 1 82 ? -5.384 -2.917 -7.938 1.00 94.19 82 THR A CA 1
ATOM 639 C C . THR A 1 82 ? -6.721 -3.022 -8.663 1.00 94.19 82 THR A C 1
ATOM 641 O O . THR A 1 82 ? -6.745 -3.028 -9.888 1.00 94.19 82 THR A O 1
ATOM 644 N N . GLY A 1 83 ? -7.844 -3.033 -7.937 1.00 94.75 83 GLY A N 1
ATOM 645 C CA . GLY A 1 83 ? -9.171 -3.031 -8.549 1.00 94.75 83 GLY A CA 1
ATOM 646 C C . GLY A 1 83 ? -9.443 -1.767 -9.371 1.00 94.75 83 GLY A C 1
ATOM 647 O O . GLY A 1 83 ? -10.067 -1.851 -10.425 1.00 94.75 83 GLY A O 1
ATOM 648 N N . TRP A 1 84 ? -8.974 -0.600 -8.911 1.00 93.19 84 TRP A N 1
ATOM 649 C CA . TRP A 1 84 ? -9.073 0.660 -9.658 1.00 93.19 84 TRP A CA 1
ATOM 650 C C . TRP A 1 84 ? -8.223 0.635 -10.930 1.00 93.19 84 TRP A C 1
ATOM 652 O O . TRP A 1 84 ? -8.731 0.956 -12.001 1.00 93.19 84 TRP A O 1
ATOM 662 N N . TRP A 1 85 ? -6.968 0.201 -10.827 1.00 90.75 85 TRP A N 1
ATOM 663 C CA . TRP A 1 85 ? -6.052 0.107 -11.961 1.00 90.75 85 TRP A CA 1
ATOM 664 C C . TRP A 1 85 ? -6.558 -0.863 -13.035 1.00 90.75 85 TRP A C 1
ATOM 666 O O . TRP A 1 85 ? -6.646 -0.506 -14.210 1.00 90.75 85 TRP A O 1
ATOM 676 N N . LEU A 1 86 ? -6.995 -2.057 -12.623 1.00 90.12 86 LEU A N 1
ATOM 677 C CA . LEU A 1 86 ? -7.534 -3.074 -13.525 1.00 90.12 86 LEU A CA 1
ATOM 678 C C . LEU A 1 86 ? -8.807 -2.622 -14.252 1.00 90.12 86 LEU A C 1
ATOM 680 O O . LEU A 1 86 ? -9.032 -3.047 -15.380 1.00 90.12 86 LEU A O 1
ATOM 684 N N . ALA A 1 87 ? -9.619 -1.744 -13.652 1.00 89.19 87 ALA A N 1
ATOM 685 C CA . ALA A 1 87 ? -10.835 -1.229 -14.287 1.00 89.19 87 ALA A CA 1
ATOM 686 C C . ALA A 1 87 ? -10.561 -0.352 -15.527 1.00 89.19 87 ALA A C 1
ATOM 688 O O . ALA A 1 87 ? -11.481 -0.082 -16.303 1.00 89.19 87 ALA A O 1
ATOM 689 N N . GLY A 1 88 ? -9.320 0.121 -15.699 1.00 84.81 88 GLY A N 1
ATOM 690 C CA . GLY A 1 88 ? -8.877 0.869 -16.877 1.00 84.81 88 GLY A CA 1
ATOM 691 C C . GLY A 1 88 ? -8.224 0.009 -17.964 1.00 84.81 88 GLY A C 1
ATOM 692 O O . GLY A 1 88 ? -7.991 0.506 -19.064 1.00 84.81 88 GLY A O 1
ATOM 693 N N . MET A 1 89 ? -7.928 -1.263 -17.685 1.00 83.38 89 MET A N 1
ATOM 694 C CA . MET A 1 89 ? -7.189 -2.132 -18.602 1.00 83.38 89 MET A CA 1
ATOM 695 C C . MET A 1 89 ? -8.091 -2.793 -19.644 1.00 83.38 89 MET A C 1
ATOM 697 O O . MET A 1 89 ? -9.258 -3.090 -19.394 1.00 83.38 89 MET A O 1
ATOM 701 N N . ARG A 1 90 ? -7.530 -3.078 -20.823 1.00 80.50 90 ARG A N 1
ATOM 702 C CA . ARG A 1 90 ? -8.167 -3.908 -21.853 1.00 80.50 90 ARG A CA 1
ATOM 703 C C . ARG A 1 90 ? -7.407 -5.223 -21.985 1.00 80.50 90 ARG A C 1
ATOM 705 O O . ARG A 1 90 ? -6.191 -5.203 -22.131 1.00 80.50 90 ARG A O 1
ATOM 712 N N . ALA A 1 91 ? -8.126 -6.339 -21.969 1.00 74.69 91 ALA A N 1
ATOM 713 C CA . ALA A 1 91 ? -7.606 -7.659 -22.309 1.00 74.69 91 ALA A CA 1
ATOM 714 C C . ALA A 1 91 ? -8.320 -8.129 -23.581 1.00 74.69 91 ALA A C 1
ATOM 716 O O . ALA A 1 91 ? -9.548 -8.120 -23.626 1.00 74.69 91 ALA A O 1
ATOM 717 N N . ASP A 1 92 ? -7.563 -8.452 -24.631 1.00 74.38 92 ASP A N 1
ATOM 718 C CA . ASP A 1 92 ? -8.100 -8.884 -25.932 1.00 74.38 92 ASP A CA 1
ATOM 719 C C . ASP A 1 92 ? -9.161 -7.927 -26.512 1.00 74.38 92 ASP A C 1
ATOM 721 O O . ASP A 1 92 ? -10.200 -8.325 -27.032 1.00 74.38 92 ASP A O 1
ATOM 725 N N . GLY A 1 93 ? -8.931 -6.618 -26.363 1.00 77.88 93 GLY A N 1
ATOM 726 C CA . GLY A 1 93 ? -9.855 -5.569 -26.810 1.00 77.88 93 GLY A CA 1
ATOM 727 C C . GLY A 1 93 ? -11.086 -5.368 -25.917 1.00 77.88 93 GLY A C 1
ATOM 728 O O . GLY A 1 93 ? -11.756 -4.339 -26.038 1.00 77.88 93 GLY A O 1
ATOM 729 N N . VAL A 1 94 ? -11.345 -6.273 -24.969 1.00 76.69 94 VAL A N 1
ATOM 730 C CA . VAL A 1 94 ? -12.410 -6.148 -23.972 1.00 76.69 94 VAL A CA 1
ATOM 731 C C . VAL A 1 94 ? -11.889 -5.327 -22.802 1.00 76.69 94 VAL A C 1
ATOM 733 O O . VAL A 1 94 ? -10.920 -5.693 -22.140 1.00 76.69 94 VAL A O 1
ATOM 736 N N . LEU A 1 95 ? -12.539 -4.195 -22.526 1.00 81.06 95 LEU A N 1
ATOM 737 C CA . LEU A 1 95 ? -12.290 -3.454 -21.294 1.00 81.06 95 LEU A CA 1
ATOM 738 C C . LEU A 1 95 ? -12.605 -4.384 -20.123 1.00 81.06 95 LEU A C 1
ATOM 740 O O . LEU A 1 95 ? -13.744 -4.841 -19.997 1.00 81.06 95 LEU A O 1
ATOM 744 N N . LEU A 1 96 ? -11.603 -4.664 -19.289 1.00 75.81 96 LEU A N 1
ATOM 745 C CA . LEU A 1 96 ? -11.783 -5.344 -18.016 1.00 75.81 96 LEU A CA 1
ATOM 746 C C . LEU A 1 96 ? -12.670 -4.425 -17.179 1.00 75.81 96 LEU A C 1
ATOM 748 O O . LEU A 1 96 ? -12.229 -3.438 -16.598 1.00 75.81 96 LEU A O 1
ATOM 752 N N . ALA A 1 97 ? -13.974 -4.668 -17.285 1.00 65.44 97 ALA A N 1
ATOM 753 C CA . ALA A 1 97 ? -14.993 -3.705 -16.925 1.00 65.44 97 ALA A CA 1
ATOM 754 C C . ALA A 1 97 ? -14.920 -3.341 -15.435 1.00 65.44 97 ALA A C 1
ATOM 756 O O . ALA A 1 97 ? -14.246 -3.983 -14.626 1.00 65.44 97 ALA A O 1
ATOM 757 N N . ARG A 1 98 ? -15.748 -2.369 -15.031 1.00 73.69 98 ARG A N 1
ATOM 758 C CA . ARG A 1 98 ? -16.011 -2.016 -13.620 1.00 73.69 98 ARG A CA 1
ATOM 759 C C . ARG A 1 98 ? -16.312 -3.229 -12.710 1.00 73.69 98 ARG A C 1
ATOM 761 O O . ARG A 1 98 ? -16.288 -3.081 -11.493 1.00 73.69 98 ARG A O 1
ATOM 768 N N . SER A 1 99 ? -16.577 -4.413 -13.270 1.00 81.44 99 SER A N 1
ATOM 769 C CA . SER A 1 99 ? -16.753 -5.686 -12.567 1.00 81.44 99 SER A CA 1
ATOM 770 C C . SER A 1 99 ? -15.565 -6.084 -11.688 1.00 81.44 99 SER A C 1
ATOM 772 O O . SER A 1 99 ? -15.791 -6.612 -10.601 1.00 81.44 99 SER A O 1
ATOM 774 N N . LEU A 1 100 ? -14.314 -5.796 -12.071 1.00 87.19 100 LEU A N 1
ATOM 775 C CA . LEU A 1 100 ? -13.170 -6.130 -11.209 1.00 87.19 100 LEU A CA 1
ATOM 776 C C . LEU A 1 100 ? -13.143 -5.279 -9.940 1.00 87.19 100 LEU A C 1
ATOM 778 O O . LEU A 1 100 ? -12.800 -5.782 -8.870 1.00 87.19 100 LEU A O 1
ATOM 782 N N . TRP A 1 101 ? -13.602 -4.030 -10.018 1.00 90.25 101 TRP A N 1
ATOM 783 C CA . TRP A 1 101 ? -13.760 -3.176 -8.843 1.00 90.25 101 TRP A CA 1
ATOM 784 C C . TRP A 1 101 ? -14.867 -3.681 -7.902 1.00 90.25 101 TRP A C 1
ATOM 786 O O . TRP A 1 101 ? -14.753 -3.528 -6.689 1.00 90.25 101 TRP A O 1
ATOM 796 N N . VAL A 1 102 ? -15.892 -4.366 -8.434 1.00 92.19 102 VAL A N 1
ATOM 797 C CA . VAL A 1 102 ? -16.963 -5.018 -7.648 1.00 92.19 102 VAL A CA 1
ATOM 798 C C . VAL A 1 102 ? -16.438 -6.194 -6.811 1.00 92.19 102 VAL A C 1
ATOM 800 O O . VAL A 1 102 ? -17.037 -6.535 -5.791 1.00 92.19 102 VAL A O 1
ATOM 803 N N . ALA A 1 103 ? -15.284 -6.775 -7.146 1.00 94.69 103 ALA A N 1
ATOM 804 C CA . ALA A 1 103 ? -14.705 -7.851 -6.343 1.00 94.69 103 ALA A CA 1
ATOM 805 C C . ALA A 1 103 ? -14.347 -7.402 -4.909 1.00 94.69 103 ALA A C 1
ATOM 807 O O . ALA A 1 103 ? -14.478 -8.192 -3.973 1.00 94.69 103 ALA A O 1
ATOM 808 N N . VAL A 1 104 ? -13.984 -6.126 -4.702 1.00 96.31 104 VAL A N 1
ATOM 809 C CA . VAL A 1 104 ? -13.703 -5.570 -3.364 1.00 96.31 104 VAL A CA 1
ATOM 810 C C . VAL A 1 104 ? -14.949 -5.576 -2.463 1.00 96.31 104 VAL A C 1
ATOM 812 O O . VAL A 1 104 ? -14.895 -6.196 -1.395 1.00 96.31 104 VAL A O 1
ATOM 815 N N . PRO A 1 105 ? -16.090 -4.949 -2.834 1.00 96.88 105 PRO A N 1
ATOM 816 C CA . PRO A 1 105 ? -17.301 -5.031 -2.027 1.00 96.88 105 PRO A CA 1
ATOM 817 C C . PRO A 1 105 ? -17.831 -6.463 -1.918 1.00 96.88 105 PRO A C 1
ATOM 819 O O . PRO A 1 105 ? -18.332 -6.813 -0.852 1.00 96.88 105 PRO A O 1
ATOM 822 N N . VAL A 1 106 ? -17.669 -7.318 -2.937 1.00 96.94 106 VAL A N 1
ATOM 823 C CA . VAL A 1 106 ? -18.026 -8.745 -2.833 1.00 96.94 106 VAL A CA 1
ATOM 824 C C . VAL A 1 106 ? -17.214 -9.437 -1.738 1.00 96.94 106 VAL A C 1
ATOM 826 O O . VAL A 1 106 ? -17.804 -10.091 -0.884 1.00 96.94 106 VAL A O 1
ATOM 829 N N . ALA A 1 107 ? -15.892 -9.253 -1.684 1.00 97.75 107 ALA A N 1
ATOM 830 C CA . ALA A 1 107 ? -15.061 -9.830 -0.624 1.00 97.75 107 ALA A CA 1
ATOM 831 C C . ALA A 1 107 ? -15.473 -9.326 0.773 1.00 97.75 107 ALA A C 1
ATOM 833 O O . ALA A 1 107 ? -15.576 -10.116 1.717 1.00 97.75 107 ALA A O 1
ATOM 834 N N . LEU A 1 108 ? -15.773 -8.028 0.907 1.00 97.94 108 LEU A N 1
ATOM 835 C CA . LEU A 1 108 ? -16.253 -7.441 2.163 1.00 97.94 108 LEU A CA 1
ATOM 836 C C . LEU A 1 108 ? -17.613 -8.014 2.593 1.00 97.94 108 LEU A C 1
ATOM 838 O O . LEU A 1 108 ? -17.769 -8.423 3.747 1.00 97.94 108 LEU A O 1
ATOM 842 N N . VAL A 1 109 ? -18.589 -8.057 1.680 1.00 98.06 109 VAL A N 1
ATOM 843 C CA . VAL A 1 109 ? -19.943 -8.571 1.939 1.00 98.06 109 VAL A CA 1
ATOM 844 C C . VAL A 1 109 ? -19.896 -10.061 2.251 1.00 98.06 109 VAL A C 1
ATOM 846 O O . VAL A 1 109 ? -20.445 -10.474 3.270 1.00 98.06 109 VAL A O 1
ATOM 849 N N . SER A 1 110 ? -19.179 -10.859 1.458 1.00 98.19 110 SER A N 1
ATOM 850 C CA . SER A 1 110 ? -18.996 -12.288 1.719 1.00 98.19 110 SER A CA 1
ATOM 851 C C . SER A 1 110 ? -18.369 -12.527 3.090 1.00 98.19 110 SER A C 1
ATOM 853 O O . SER A 1 110 ? -18.869 -13.353 3.848 1.00 98.19 110 SER A O 1
ATOM 855 N N . GLY A 1 111 ? -17.348 -11.759 3.482 1.00 97.62 111 GLY A N 1
ATOM 856 C CA . GLY A 1 111 ? -16.759 -11.870 4.819 1.00 97.62 111 GLY A CA 1
ATOM 857 C C . GLY A 1 111 ? -17.749 -11.555 5.945 1.00 97.62 111 GLY A C 1
ATOM 858 O O . GLY A 1 111 ? -17.769 -12.245 6.966 1.00 97.62 111 GLY A O 1
ATOM 859 N N . VAL A 1 112 ? -18.602 -10.543 5.762 1.00 97.81 112 VAL A N 1
ATOM 860 C CA . VAL A 1 112 ? -19.668 -10.189 6.716 1.00 97.81 112 VAL A CA 1
ATOM 861 C C . VAL A 1 112 ? -20.733 -11.277 6.805 1.00 97.81 112 VAL A C 1
ATOM 863 O O . VAL A 1 112 ? -21.148 -11.611 7.917 1.00 97.81 112 VAL A O 1
ATOM 866 N N . LEU A 1 113 ? -21.154 -11.837 5.668 1.00 98.12 113 LEU A N 1
ATOM 867 C CA . LEU A 1 113 ? -22.136 -12.920 5.596 1.00 98.12 113 LEU A CA 1
ATOM 868 C C . LEU A 1 113 ? -21.602 -14.197 6.252 1.00 98.12 113 LEU A C 1
ATOM 870 O O . LEU A 1 113 ? -22.279 -14.773 7.101 1.00 98.12 113 LEU A O 1
ATOM 874 N N . LEU A 1 114 ? -20.362 -14.586 5.941 1.00 97.69 114 LEU A N 1
ATOM 875 C CA . LEU A 1 114 ? -19.700 -15.752 6.534 1.00 97.69 114 LEU A CA 1
ATOM 876 C C . LEU A 1 114 ? -19.516 -15.594 8.047 1.00 97.69 114 LEU A C 1
ATOM 878 O O . LEU A 1 114 ? -19.767 -16.528 8.805 1.00 97.69 114 LEU A O 1
ATOM 882 N N . ARG A 1 115 ? -19.141 -14.396 8.512 1.00 96.62 115 ARG A N 1
ATOM 883 C CA . ARG A 1 115 ? -19.036 -14.092 9.948 1.00 96.62 115 ARG A CA 1
ATOM 884 C C . ARG A 1 115 ? -20.403 -13.869 10.615 1.00 96.62 115 ARG A C 1
ATOM 886 O O . ARG A 1 115 ? -20.479 -13.826 11.841 1.00 96.62 115 ARG A O 1
ATOM 893 N N . ARG A 1 116 ? -21.471 -13.670 9.833 1.00 97.19 116 ARG A N 1
ATOM 894 C CA . ARG A 1 116 ? -22.823 -13.294 10.288 1.00 97.19 116 ARG A CA 1
ATOM 895 C C . ARG A 1 116 ? -22.826 -12.061 11.202 1.00 97.19 116 ARG A C 1
ATOM 897 O O . ARG A 1 116 ? -23.541 -12.002 12.198 1.00 97.19 116 ARG A O 1
ATOM 904 N N . SER A 1 117 ? -21.978 -11.072 10.908 1.00 97.44 117 SER A N 1
ATOM 905 C CA . SER A 1 117 ? -21.834 -9.878 11.751 1.00 97.44 117 SER A CA 1
A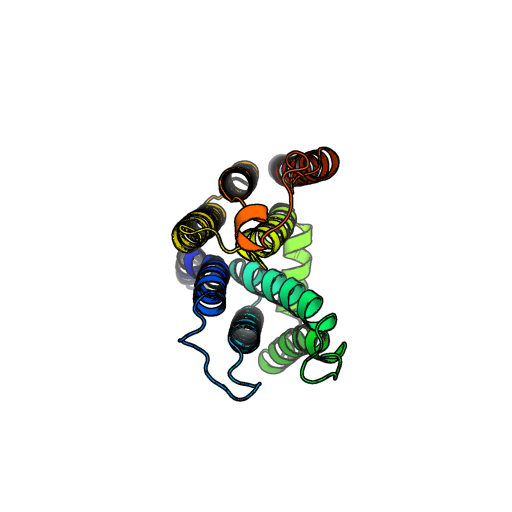TOM 906 C C . SER A 1 117 ? -21.317 -8.675 10.974 1.00 97.44 117 SER A C 1
ATOM 908 O O . SER A 1 117 ? -20.279 -8.749 10.324 1.00 97.44 117 SER A O 1
ATOM 910 N N . THR A 1 118 ? -21.979 -7.525 11.131 1.00 97.69 118 THR A N 1
ATOM 911 C CA . THR A 1 118 ? -21.537 -6.227 10.582 1.00 97.69 118 THR A CA 1
ATOM 912 C C . THR A 1 118 ? -20.466 -5.539 11.438 1.00 97.69 118 THR A C 1
ATOM 914 O O . THR A 1 118 ? -19.935 -4.490 11.066 1.00 97.69 118 THR A O 1
ATOM 917 N N . GLN A 1 119 ? -20.106 -6.123 12.587 1.00 97.62 119 GLN A N 1
ATOM 918 C CA . GLN A 1 119 ? -19.103 -5.571 13.498 1.00 97.62 119 GLN A CA 1
ATOM 919 C C . GLN A 1 119 ? -17.723 -5.322 12.847 1.00 97.62 119 GLN A C 1
ATOM 921 O O . GLN A 1 119 ? -17.127 -4.295 13.176 1.00 97.62 119 GLN A O 1
ATOM 926 N N . PRO A 1 120 ? -17.195 -6.170 11.936 1.00 97.06 120 PRO A N 1
ATOM 927 C CA . PRO A 1 120 ? -15.919 -5.911 11.264 1.00 97.06 120 PRO A CA 1
ATOM 928 C C . PRO A 1 120 ? -15.928 -4.617 10.447 1.00 97.06 120 PRO A C 1
ATOM 930 O O . PRO A 1 120 ? -14.983 -3.844 10.547 1.00 97.06 120 PRO A O 1
ATOM 933 N N . LEU A 1 121 ? -17.012 -4.325 9.718 1.00 97.44 121 LEU A N 1
ATOM 934 C CA . LEU A 1 121 ? -17.128 -3.083 8.943 1.00 97.44 121 LEU A CA 1
ATOM 935 C C . LEU A 1 121 ? -17.185 -1.859 9.857 1.00 97.44 121 LEU A C 1
ATOM 937 O O . LEU A 1 121 ? -16.495 -0.870 9.620 1.00 97.44 121 LEU A O 1
ATOM 941 N N . LYS A 1 122 ? -17.940 -1.944 10.961 1.00 97.88 122 LYS A N 1
ATOM 942 C CA . LYS A 1 122 ? -17.955 -0.880 11.976 1.00 97.88 122 LYS A CA 1
ATOM 943 C C . LYS A 1 122 ? -16.558 -0.644 12.556 1.00 97.88 122 LYS A C 1
ATOM 945 O O . LYS A 1 122 ? -16.171 0.503 12.747 1.00 97.88 122 LYS A O 1
ATOM 950 N N . ARG A 1 123 ? -15.787 -1.709 12.813 1.00 96.75 123 ARG A N 1
ATOM 951 C CA . ARG A 1 123 ? -14.396 -1.614 13.294 1.00 96.75 123 ARG A CA 1
ATOM 952 C C . ARG A 1 123 ? -13.447 -1.040 12.246 1.00 96.75 123 ARG A C 1
ATOM 954 O O . ARG A 1 123 ? -12.595 -0.246 12.621 1.00 96.75 123 ARG A O 1
ATOM 961 N N . MET A 1 124 ? -13.613 -1.401 10.975 1.00 96.94 124 MET A N 1
ATOM 962 C CA . MET A 1 124 ? -12.863 -0.830 9.854 1.00 96.94 124 MET A CA 1
ATOM 963 C C . MET A 1 124 ? -13.064 0.690 9.781 1.00 96.94 124 MET A C 1
ATOM 965 O O . MET A 1 124 ? -12.115 1.466 9.844 1.00 96.94 124 MET A O 1
ATOM 969 N N . LEU A 1 125 ? -14.320 1.138 9.725 1.00 97.62 125 LEU A N 1
ATOM 970 C CA . LEU A 1 125 ? -14.635 2.565 9.633 1.00 97.62 125 LEU A CA 1
ATOM 971 C C . LEU A 1 125 ? -14.217 3.322 10.900 1.00 97.62 125 LEU A C 1
ATOM 973 O O . LEU A 1 125 ? -13.596 4.381 10.822 1.00 97.62 125 LEU A O 1
ATOM 977 N N . ALA A 1 126 ? -14.487 2.757 12.081 1.00 96.94 126 ALA A N 1
ATOM 978 C CA . ALA A 1 126 ? -14.056 3.350 13.342 1.00 96.94 126 ALA A CA 1
ATOM 979 C C . ALA A 1 126 ? -12.527 3.408 13.466 1.00 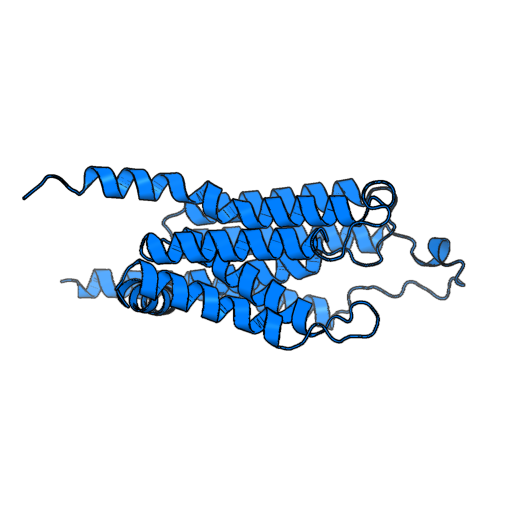96.94 126 ALA A C 1
ATOM 981 O O . ALA A 1 126 ? -12.010 4.345 14.068 1.00 96.94 126 ALA A O 1
ATOM 982 N N . GLY A 1 127 ? -11.802 2.431 12.918 1.00 95.75 127 GLY A N 1
ATOM 983 C CA . GLY A 1 127 ? -10.344 2.417 12.906 1.00 95.75 127 GLY A CA 1
ATOM 984 C C . GLY A 1 127 ? -9.777 3.549 12.058 1.00 95.75 127 GLY A C 1
ATOM 985 O O . GLY A 1 127 ? -8.991 4.329 12.586 1.00 95.75 127 GLY A O 1
ATOM 986 N N . LEU A 1 128 ? -10.249 3.713 10.814 1.00 95.56 128 LEU A N 1
ATOM 987 C CA . LEU A 1 128 ? -9.882 4.853 9.955 1.00 95.56 128 LEU A CA 1
ATOM 988 C C . LEU A 1 128 ? -10.189 6.197 10.623 1.00 95.56 128 LEU A C 1
ATOM 990 O O . LEU A 1 128 ? -9.386 7.125 10.569 1.00 95.56 128 LEU A O 1
ATOM 994 N N . TRP A 1 129 ? -11.334 6.292 11.302 1.00 95.94 129 TRP A N 1
ATOM 995 C CA . TRP A 1 129 ? -11.734 7.516 11.989 1.00 95.94 129 TRP A CA 1
ATOM 996 C C . TRP A 1 129 ? -10.900 7.828 13.237 1.00 95.94 129 TRP A C 1
ATOM 998 O O . TRP A 1 129 ? -10.681 8.997 13.566 1.00 95.94 129 TRP A O 1
ATOM 1008 N N . ARG A 1 130 ? -10.476 6.800 13.983 1.00 94.75 130 ARG A N 1
ATOM 1009 C CA . ARG A 1 130 ? -9.716 6.948 15.237 1.00 94.75 130 ARG A CA 1
ATOM 1010 C C . ARG A 1 130 ? -8.221 7.117 14.995 1.00 94.75 130 ARG A C 1
ATOM 1012 O O . ARG A 1 130 ? -7.590 7.872 15.727 1.00 94.75 130 ARG A O 1
ATOM 1019 N N . ASP A 1 131 ? -7.672 6.438 13.995 1.00 96.56 131 ASP A N 1
ATOM 1020 C CA . ASP A 1 131 ? -6.241 6.400 13.713 1.00 96.56 131 ASP A CA 1
ATOM 1021 C C . ASP A 1 131 ? -5.953 6.880 12.287 1.00 96.56 131 ASP A C 1
ATOM 1023 O O . ASP A 1 131 ? -5.936 6.102 11.332 1.00 96.56 131 ASP A O 1
ATOM 1027 N N . TRP A 1 132 ? -5.682 8.180 12.142 1.00 96.94 132 TRP A N 1
ATOM 1028 C CA . TRP A 1 132 ? -5.437 8.781 10.828 1.00 96.94 132 TRP A CA 1
ATOM 1029 C C . TRP A 1 132 ? -4.109 8.341 10.211 1.00 96.94 132 TRP A C 1
ATOM 1031 O O . TRP A 1 132 ? -3.907 8.537 9.016 1.00 96.94 132 TRP A O 1
ATOM 1041 N N . THR A 1 133 ? -3.229 7.665 10.960 1.00 96.94 133 THR A N 1
ATOM 1042 C CA . THR A 1 133 ? -2.032 7.048 10.362 1.00 96.94 133 THR A CA 1
ATOM 1043 C C . THR A 1 133 ? -2.378 5.939 9.370 1.00 96.94 133 THR A C 1
ATOM 1045 O O . THR A 1 133 ? -1.525 5.550 8.577 1.00 96.94 133 THR A O 1
ATOM 1048 N N . LEU A 1 134 ? -3.611 5.420 9.387 1.00 97.00 134 LEU A N 1
ATOM 1049 C CA . LEU A 1 134 ? -4.102 4.498 8.364 1.00 97.00 134 LEU A CA 1
ATOM 1050 C C . LEU A 1 134 ? -4.325 5.198 7.014 1.00 97.00 134 LEU A C 1
ATOM 1052 O O . LEU A 1 134 ? -4.157 4.562 5.981 1.00 97.00 134 LEU A O 1
ATOM 1056 N N . LEU A 1 135 ? -4.628 6.502 6.999 1.00 96.19 135 LEU A N 1
ATOM 1057 C CA . LEU A 1 135 ? -4.671 7.284 5.757 1.00 96.19 135 LEU A CA 1
ATOM 1058 C C . LEU A 1 135 ? -3.265 7.467 5.182 1.00 96.19 135 LEU A C 1
ATOM 1060 O O . LEU A 1 135 ? -3.066 7.257 3.990 1.00 96.19 135 LEU A O 1
ATOM 1064 N N . ALA A 1 136 ? -2.276 7.766 6.036 1.00 96.81 136 ALA A N 1
ATOM 1065 C CA . ALA A 1 136 ? -0.876 7.778 5.611 1.00 96.81 136 ALA A CA 1
ATOM 1066 C C . ALA A 1 136 ? -0.444 6.425 5.035 1.00 96.81 136 ALA A C 1
ATOM 1068 O O . ALA A 1 136 ? 0.272 6.379 4.042 1.00 96.81 136 ALA A O 1
ATOM 1069 N N . PHE A 1 137 ? -0.916 5.325 5.626 1.00 98.00 137 PHE A N 1
ATOM 1070 C CA . PHE A 1 137 ? -0.677 3.980 5.112 1.00 98.00 137 PHE A CA 1
ATOM 1071 C C . PHE A 1 137 ? -1.321 3.750 3.732 1.00 98.00 137 PHE A C 1
ATOM 1073 O O . PHE A 1 137 ? -0.709 3.128 2.865 1.00 98.00 137 PHE A O 1
ATOM 1080 N N . GLY A 1 138 ? -2.517 4.295 3.490 1.00 97.38 138 GLY A N 1
ATOM 1081 C CA . GLY A 1 138 ? -3.149 4.293 2.168 1.00 97.38 138 GLY A CA 1
ATOM 1082 C C . GLY A 1 138 ? -2.326 5.046 1.116 1.00 97.38 138 GLY A C 1
ATOM 1083 O O . GLY A 1 138 ? -2.019 4.479 0.069 1.00 97.38 138 GLY A O 1
ATOM 1084 N N . PHE A 1 139 ? -1.888 6.276 1.414 1.00 97.44 139 PHE A N 1
ATOM 1085 C CA . PHE A 1 139 ? -1.012 7.048 0.516 1.00 97.44 139 PHE A CA 1
ATOM 1086 C C . PHE A 1 139 ? 0.328 6.357 0.266 1.00 97.44 139 PHE A C 1
ATOM 1088 O O . PHE A 1 139 ? 0.788 6.293 -0.868 1.00 97.44 139 PHE A O 1
ATOM 1095 N N . PHE A 1 140 ? 0.923 5.782 1.309 1.00 97.94 140 PHE A N 1
ATOM 1096 C CA . PHE A 1 140 ? 2.131 4.973 1.192 1.00 97.94 140 PHE A CA 1
ATOM 1097 C C . PHE A 1 140 ? 1.938 3.789 0.235 1.00 97.94 140 PHE A C 1
ATOM 1099 O O . PHE A 1 140 ? 2.791 3.536 -0.610 1.00 97.94 140 PHE A O 1
ATOM 1106 N N . THR A 1 141 ? 0.802 3.091 0.336 1.00 97.88 141 THR A N 1
ATOM 1107 C CA . THR A 1 141 ? 0.460 1.979 -0.565 1.00 97.88 141 THR A CA 1
ATOM 1108 C C . THR A 1 141 ? 0.337 2.462 -2.009 1.00 97.88 141 THR A C 1
ATOM 1110 O O . THR A 1 141 ? 0.861 1.817 -2.909 1.00 97.88 141 THR A O 1
ATOM 1113 N N . PHE A 1 142 ? -0.296 3.617 -2.228 1.00 96.31 142 PHE A N 1
ATOM 1114 C CA . PHE A 1 142 ? -0.419 4.228 -3.552 1.00 96.31 142 PHE A CA 1
ATOM 1115 C C . PHE A 1 142 ? 0.939 4.603 -4.161 1.00 96.31 142 PHE A C 1
ATOM 1117 O O . PHE A 1 142 ? 1.202 4.248 -5.306 1.00 96.31 142 PHE A O 1
ATOM 1124 N N . ILE A 1 143 ? 1.822 5.249 -3.389 1.00 94.94 143 ILE A N 1
ATOM 1125 C CA . ILE A 1 143 ? 3.187 5.571 -3.836 1.00 94.94 143 ILE A CA 1
ATOM 1126 C C . ILE A 1 143 ? 3.953 4.285 -4.161 1.00 94.94 143 ILE A C 1
ATOM 1128 O O . ILE A 1 143 ? 4.571 4.195 -5.214 1.00 94.94 143 ILE A O 1
ATOM 1132 N N . GLY A 1 144 ? 3.882 3.273 -3.291 1.00 95.12 144 GLY A N 1
ATOM 1133 C CA . GLY A 1 144 ? 4.540 1.988 -3.520 1.00 95.12 144 GLY A CA 1
ATOM 1134 C C . GLY A 1 144 ? 4.049 1.288 -4.787 1.00 95.12 144 GLY A C 1
ATOM 1135 O O . GLY A 1 144 ? 4.868 0.805 -5.561 1.00 95.12 144 GLY A O 1
ATOM 1136 N N . TRP A 1 145 ? 2.735 1.278 -5.027 1.00 94.69 145 TRP A N 1
ATOM 1137 C CA . TRP A 1 145 ? 2.147 0.751 -6.260 1.00 94.69 145 TRP A CA 1
ATOM 1138 C C . TRP A 1 145 ? 2.671 1.486 -7.498 1.00 94.69 145 TRP A C 1
ATOM 1140 O O . TRP A 1 145 ? 3.126 0.829 -8.431 1.00 94.69 145 TRP A O 1
ATOM 1150 N N . PHE A 1 146 ? 2.644 2.822 -7.474 1.00 90.19 146 PHE A N 1
ATOM 1151 C CA . PHE A 1 146 ? 3.056 3.663 -8.598 1.00 90.19 146 PHE A CA 1
ATOM 1152 C C . PHE A 1 146 ? 4.542 3.494 -8.926 1.00 90.19 146 PHE A C 1
ATOM 1154 O O . PHE A 1 146 ? 4.903 3.305 -10.081 1.00 90.19 146 PHE A O 1
ATOM 1161 N N . VAL A 1 147 ? 5.399 3.514 -7.903 1.00 85.25 147 VAL A N 1
ATOM 1162 C CA . VAL A 1 147 ? 6.852 3.496 -8.090 1.00 85.25 147 VAL A CA 1
ATOM 1163 C C . VAL A 1 147 ? 7.384 2.096 -8.417 1.00 85.25 147 VAL A C 1
ATOM 1165 O O . VAL A 1 147 ? 8.252 1.951 -9.264 1.00 85.25 147 VAL A O 1
ATOM 1168 N N . VAL A 1 148 ? 6.860 1.037 -7.788 1.00 82.19 148 VAL A N 1
ATOM 1169 C CA . VAL A 1 148 ? 7.343 -0.343 -8.028 1.00 82.19 148 VAL A CA 1
ATOM 1170 C C . VAL A 1 148 ? 6.789 -0.943 -9.325 1.00 82.19 148 VAL A C 1
ATOM 1172 O O . VAL A 1 148 ? 7.199 -2.033 -9.725 1.00 82.19 148 VAL A O 1
ATOM 1175 N N . LEU A 1 149 ? 5.880 -0.238 -10.006 1.00 78.56 149 LEU A N 1
ATOM 1176 C CA . LEU A 1 149 ? 5.391 -0.651 -11.316 1.00 78.56 149 LEU A CA 1
ATOM 1177 C C . LEU A 1 149 ? 6.549 -0.720 -12.327 1.00 78.56 149 LEU A C 1
ATOM 1179 O O . LEU A 1 149 ? 6.620 -1.701 -13.059 1.00 78.56 149 LEU A O 1
ATOM 1183 N N . PHE A 1 150 ? 7.453 0.277 -12.319 1.00 78.50 150 PHE A N 1
ATOM 1184 C CA . PHE A 1 150 ? 8.526 0.466 -13.313 1.00 78.50 150 PHE A CA 1
ATOM 1185 C C . PHE A 1 150 ? 8.080 0.126 -14.747 1.00 78.50 150 PHE A C 1
ATOM 1187 O O . PHE A 1 150 ? 8.841 -0.444 -15.524 1.00 78.50 150 PHE A O 1
ATOM 1194 N N . ASP A 1 151 ? 6.825 0.437 -15.073 1.00 74.69 151 ASP A N 1
ATOM 1195 C CA . ASP A 1 151 ? 6.230 0.046 -16.346 1.00 74.69 151 ASP A CA 1
ATOM 1196 C C . ASP A 1 151 ? 7.017 0.684 -17.488 1.00 74.69 151 ASP A C 1
ATOM 1198 O O . ASP A 1 151 ? 7.462 1.828 -17.380 1.00 74.69 151 ASP A O 1
ATOM 1202 N N . GLU A 1 152 ? 7.234 -0.087 -18.550 1.00 74.31 152 GLU A N 1
ATOM 1203 C CA . GLU A 1 152 ? 8.045 0.290 -19.716 1.00 74.31 152 GLU A CA 1
ATOM 1204 C C . GLU A 1 152 ? 9.537 0.566 -19.442 1.00 74.31 152 GLU A C 1
ATOM 1206 O O . GLU A 1 152 ? 10.275 0.954 -20.355 1.00 74.31 152 GLU A O 1
ATOM 1211 N N . ASN A 1 153 ? 10.025 0.323 -18.224 1.00 83.50 153 ASN A N 1
ATOM 1212 C CA . ASN A 1 153 ? 11.428 0.504 -17.892 1.00 83.50 153 ASN A CA 1
ATOM 1213 C C . ASN A 1 153 ? 12.266 -0.691 -18.358 1.00 83.50 153 ASN A C 1
ATOM 1215 O O . ASN A 1 153 ? 11.944 -1.845 -18.088 1.00 83.50 153 ASN A O 1
ATOM 1219 N N . HIS A 1 154 ? 13.380 -0.415 -19.033 1.00 86.44 154 HIS A N 1
ATOM 1220 C CA . HIS A 1 154 ? 14.287 -1.443 -19.553 1.00 86.44 154 HIS A CA 1
ATOM 1221 C C . HIS A 1 154 ? 15.726 -1.264 -19.052 1.00 86.44 154 HIS A C 1
ATOM 1223 O O . HIS A 1 154 ? 16.683 -1.685 -19.706 1.00 86.44 154 HIS A O 1
ATOM 1229 N N . HIS A 1 155 ? 15.907 -0.632 -17.888 1.00 88.94 155 HIS A N 1
ATOM 1230 C CA . HIS A 1 155 ? 17.223 -0.433 -17.290 1.00 88.94 155 HIS A CA 1
ATOM 1231 C C . HIS A 1 155 ? 17.951 -1.783 -17.091 1.00 88.94 155 HIS A C 1
ATOM 1233 O O . HIS A 1 155 ? 17.378 -2.712 -16.519 1.00 88.94 155 HIS A O 1
ATOM 1239 N N . PRO A 1 156 ? 19.250 -1.915 -17.439 1.00 89.81 156 PRO A N 1
ATOM 1240 C CA . PRO A 1 156 ? 20.005 -3.159 -17.223 1.00 89.81 156 PRO A CA 1
ATOM 1241 C C . PRO A 1 156 ? 20.045 -3.656 -15.763 1.00 89.81 156 PRO A C 1
ATOM 1243 O O . PRO A 1 156 ? 20.221 -4.848 -15.527 1.00 89.81 156 PRO A O 1
ATOM 1246 N N . PHE A 1 157 ? 19.855 -2.772 -14.777 1.00 93.69 157 PHE A N 1
ATOM 1247 C CA . PHE A 1 157 ? 19.826 -3.100 -13.348 1.00 93.69 157 PHE A CA 1
ATOM 1248 C C . PHE A 1 157 ? 18.411 -3.048 -12.753 1.00 93.69 157 PHE A C 1
ATOM 1250 O O . PHE A 1 157 ? 18.261 -3.012 -11.531 1.00 93.69 157 PHE A O 1
ATOM 1257 N N . LEU A 1 158 ? 17.369 -3.055 -13.593 1.00 92.06 158 LEU A N 1
ATOM 1258 C CA . LEU A 1 158 ? 15.973 -2.880 -13.185 1.00 92.06 158 LEU A CA 1
ATOM 1259 C C . LEU A 1 158 ? 15.551 -3.818 -12.049 1.00 92.06 158 LEU A C 1
ATOM 1261 O O . LEU A 1 158 ? 14.968 -3.374 -11.063 1.00 92.06 158 LEU A O 1
ATOM 1265 N N . TYR A 1 159 ? 15.915 -5.098 -12.133 1.00 93.38 159 TYR A N 1
ATOM 1266 C CA . TYR A 1 159 ? 15.602 -6.077 -11.088 1.00 93.38 159 TYR A CA 1
ATOM 1267 C C . TYR A 1 159 ? 16.179 -5.687 -9.721 1.00 93.38 159 TYR A C 1
ATOM 1269 O O . TYR A 1 159 ? 15.530 -5.888 -8.696 1.00 93.38 159 TYR A O 1
ATOM 1277 N N . GLY A 1 160 ? 17.378 -5.096 -9.699 1.00 95.50 160 GLY A N 1
ATOM 1278 C CA . GLY A 1 160 ? 17.994 -4.578 -8.480 1.00 95.50 160 GLY A CA 1
ATOM 1279 C C . GLY A 1 160 ? 17.186 -3.425 -7.888 1.00 95.50 160 GLY A C 1
ATOM 1280 O O . GLY A 1 160 ? 16.896 -3.434 -6.693 1.00 95.50 160 GLY A O 1
ATOM 1281 N N . PHE A 1 161 ? 16.747 -2.480 -8.724 1.00 95.75 161 PHE A N 1
ATOM 1282 C CA . PHE A 1 161 ? 15.892 -1.371 -8.292 1.00 95.75 161 PHE A CA 1
ATOM 1283 C C . PHE A 1 161 ? 14.543 -1.856 -7.742 1.00 95.75 161 PHE A C 1
ATOM 1285 O O . PHE A 1 161 ? 14.152 -1.435 -6.651 1.00 95.75 161 PHE A O 1
ATOM 1292 N N . ILE A 1 162 ? 13.880 -2.804 -8.419 1.00 95.31 162 ILE A N 1
ATOM 1293 C CA . ILE A 1 162 ? 12.625 -3.414 -7.944 1.00 95.31 162 ILE A CA 1
ATOM 1294 C C . ILE A 1 162 ? 12.833 -4.106 -6.589 1.00 95.31 162 ILE A C 1
ATOM 1296 O O . ILE A 1 162 ? 12.036 -3.908 -5.669 1.00 95.31 162 ILE A O 1
ATOM 1300 N N . LEU A 1 163 ? 13.907 -4.890 -6.429 1.00 96.12 163 LEU A N 1
ATOM 1301 C CA . LEU A 1 163 ? 14.216 -5.583 -5.173 1.00 96.12 163 LEU A CA 1
ATOM 1302 C C . LEU A 1 163 ? 14.464 -4.607 -4.020 1.00 96.12 163 LEU A C 1
ATOM 1304 O O . LEU A 1 163 ? 13.900 -4.784 -2.938 1.00 96.12 163 LEU A O 1
ATOM 1308 N N . VAL A 1 164 ? 15.269 -3.564 -4.245 1.00 97.50 164 VAL A N 1
ATOM 1309 C CA . VAL A 1 164 ? 15.560 -2.542 -3.229 1.00 97.50 164 VAL A CA 1
ATOM 1310 C C . VAL A 1 164 ? 14.290 -1.782 -2.851 1.00 97.50 164 VAL A C 1
ATOM 1312 O O . VAL A 1 164 ? 13.993 -1.650 -1.663 1.00 97.50 164 VAL A O 1
ATOM 1315 N N . ALA A 1 165 ? 13.497 -1.340 -3.831 1.00 97.19 165 ALA A N 1
ATOM 1316 C CA . ALA A 1 165 ? 12.236 -0.651 -3.572 1.00 97.19 165 ALA A CA 1
ATOM 1317 C C . ALA A 1 165 ? 11.259 -1.540 -2.784 1.00 97.19 165 ALA A C 1
ATOM 1319 O O . ALA A 1 165 ? 10.701 -1.116 -1.771 1.00 97.19 165 ALA A O 1
ATOM 1320 N N . THR A 1 166 ? 11.121 -2.809 -3.177 1.00 97.38 166 THR A N 1
ATOM 1321 C CA . THR A 1 166 ? 10.294 -3.798 -2.468 1.00 97.38 166 THR A CA 1
ATOM 1322 C C . THR A 1 166 ? 10.757 -3.982 -1.026 1.00 97.38 166 THR A C 1
ATOM 1324 O O . THR A 1 166 ? 9.940 -3.965 -0.103 1.00 97.38 166 THR A O 1
ATOM 1327 N N . PHE A 1 167 ? 12.066 -4.122 -0.808 1.00 98.00 167 PHE A N 1
ATOM 1328 C CA . PHE A 1 167 ? 12.639 -4.282 0.524 1.00 98.00 167 PHE A CA 1
ATOM 1329 C C . PHE A 1 167 ? 12.360 -3.067 1.416 1.00 98.00 167 PHE A C 1
ATOM 1331 O O . PHE A 1 167 ? 11.958 -3.234 2.572 1.00 98.00 167 PHE A O 1
ATOM 1338 N N . LEU A 1 168 ? 12.508 -1.849 0.883 1.00 98.12 168 LEU A N 1
ATOM 1339 C CA . LEU A 1 168 ? 12.177 -0.613 1.595 1.00 98.12 168 LEU A CA 1
ATOM 1340 C C . LEU A 1 168 ? 10.690 -0.558 1.969 1.00 98.12 168 LEU A C 1
ATOM 1342 O O . LEU A 1 168 ? 10.363 -0.247 3.119 1.00 98.12 168 LEU A O 1
ATOM 1346 N N . LEU A 1 169 ? 9.794 -0.920 1.042 1.00 97.75 169 LEU A N 1
ATOM 1347 C CA . LEU A 1 169 ? 8.354 -0.948 1.303 1.00 97.75 169 LEU A CA 1
ATOM 1348 C C . LEU A 1 169 ? 7.989 -1.944 2.412 1.00 97.75 169 LEU A C 1
ATOM 1350 O O . LEU A 1 169 ? 7.324 -1.585 3.387 1.00 97.75 169 LEU A O 1
ATOM 1354 N N . VAL A 1 170 ? 8.460 -3.187 2.287 1.00 98.00 170 VAL A N 1
ATOM 1355 C CA . VAL A 1 170 ? 8.231 -4.266 3.261 1.00 98.00 170 VAL A CA 1
ATOM 1356 C C . VAL A 1 170 ? 8.758 -3.874 4.640 1.00 98.00 170 VAL A C 1
ATOM 1358 O O . VAL A 1 170 ? 8.050 -4.022 5.640 1.00 98.00 170 VAL A O 1
ATOM 1361 N N . THR A 1 171 ? 9.969 -3.318 4.695 1.00 97.88 171 THR A N 1
ATOM 1362 C CA . THR A 1 171 ? 10.611 -2.885 5.942 1.00 97.88 171 THR A CA 1
ATOM 1363 C C . THR A 1 171 ? 9.816 -1.769 6.617 1.00 97.88 171 THR A C 1
ATOM 1365 O O . THR A 1 171 ? 9.521 -1.857 7.813 1.00 97.88 171 THR A O 1
ATOM 1368 N N . ALA A 1 172 ? 9.392 -0.749 5.865 1.00 97.94 172 ALA A N 1
ATOM 1369 C CA . ALA A 1 172 ? 8.593 0.348 6.403 1.00 97.94 172 ALA A CA 1
ATOM 1370 C C . ALA A 1 172 ? 7.249 -0.140 6.972 1.00 97.94 172 ALA A C 1
ATOM 1372 O O . ALA A 1 172 ? 6.864 0.247 8.078 1.00 97.94 172 ALA A O 1
ATOM 1373 N N . VAL A 1 173 ? 6.557 -1.046 6.274 1.00 97.75 173 VAL A N 1
ATOM 1374 C CA . VAL A 1 173 ? 5.277 -1.622 6.729 1.00 97.75 173 VAL A CA 1
ATOM 1375 C C . VAL A 1 173 ? 5.453 -2.491 7.973 1.00 97.75 173 VAL A C 1
ATOM 1377 O O . VAL A 1 173 ? 4.635 -2.441 8.903 1.00 97.75 173 VAL A O 1
ATOM 1380 N N . TRP A 1 174 ? 6.536 -3.265 8.024 1.00 96.88 174 TRP A N 1
ATOM 1381 C CA . TRP A 1 174 ? 6.871 -4.090 9.177 1.00 96.88 174 TRP A CA 1
ATOM 1382 C C . TRP A 1 174 ? 7.106 -3.237 10.431 1.00 96.88 174 TRP A C 1
ATOM 1384 O O . TRP A 1 174 ? 6.481 -3.481 11.469 1.00 96.88 174 TRP A O 1
ATOM 1394 N N . PHE A 1 175 ? 7.921 -2.181 10.329 1.00 97.12 175 PHE A N 1
ATOM 1395 C CA . PHE A 1 175 ? 8.148 -1.244 11.434 1.00 97.12 175 PHE A CA 1
ATOM 1396 C C . PHE A 1 175 ? 6.881 -0.459 11.802 1.00 97.12 175 PHE A C 1
ATOM 1398 O O . PHE A 1 175 ? 6.541 -0.370 12.983 1.00 97.12 175 PHE A O 1
ATOM 1405 N N . TYR A 1 176 ? 6.121 0.041 10.821 1.00 96.75 176 TYR A N 1
ATOM 1406 C CA . TYR A 1 176 ? 4.829 0.709 11.041 1.00 96.75 176 TYR A CA 1
ATOM 1407 C C . TYR A 1 176 ? 3.860 -0.136 11.883 1.00 96.75 176 TYR A C 1
ATOM 1409 O O . TYR A 1 176 ? 3.111 0.388 12.718 1.00 96.75 176 TYR A O 1
ATOM 1417 N N . SER A 1 177 ? 3.880 -1.453 11.676 1.00 95.19 177 SER A N 1
ATOM 1418 C CA . SER A 1 177 ? 3.020 -2.397 12.390 1.00 95.19 177 SER A CA 1
ATOM 1419 C C . SER A 1 177 ? 3.475 -2.663 13.827 1.00 95.19 177 SER A C 1
ATOM 1421 O O . SER A 1 177 ? 2.644 -3.013 14.664 1.00 95.19 177 SER A O 1
ATOM 1423 N N . ARG A 1 178 ? 4.767 -2.479 14.131 1.00 94.12 178 ARG A N 1
ATOM 1424 C CA . ARG A 1 178 ? 5.354 -2.704 15.465 1.00 94.12 178 ARG A CA 1
ATOM 1425 C C . ARG A 1 178 ? 5.396 -1.456 16.341 1.00 94.12 178 ARG A C 1
ATOM 1427 O O . ARG A 1 178 ? 5.387 -1.562 17.566 1.00 94.12 178 ARG A O 1
ATOM 1434 N N . LEU A 1 179 ? 5.445 -0.276 15.734 1.00 94.94 179 LEU A N 1
ATOM 1435 C CA . LEU A 1 179 ? 5.514 0.984 16.466 1.00 94.94 179 LEU A CA 1
ATOM 1436 C C . LEU A 1 179 ? 4.160 1.345 17.094 1.00 94.94 179 LEU A C 1
ATOM 1438 O O . LEU A 1 179 ? 3.119 1.296 16.442 1.00 94.94 179 LEU A O 1
ATOM 1442 N N . GLN A 1 180 ? 4.188 1.768 18.360 1.00 94.12 180 GLN A N 1
ATOM 1443 C CA . GLN A 1 180 ? 2.994 2.216 19.095 1.00 94.12 180 GLN A CA 1
ATOM 1444 C C . GLN A 1 180 ? 2.741 3.721 18.943 1.00 94.12 180 GLN A C 1
ATOM 1446 O O . GLN A 1 180 ? 1.600 4.179 18.971 1.00 94.12 180 GLN A O 1
ATOM 1451 N N . ASN A 1 181 ? 3.801 4.512 18.759 1.00 95.94 181 ASN A N 1
ATOM 1452 C CA . ASN A 1 181 ? 3.694 5.960 18.636 1.00 95.94 181 ASN A CA 1
ATOM 1453 C C . ASN A 1 181 ? 3.138 6.354 17.246 1.00 95.94 181 ASN A C 1
ATOM 1455 O O . ASN A 1 181 ? 3.766 6.028 16.236 1.00 95.94 181 ASN A O 1
ATOM 1459 N N . PRO A 1 182 ? 2.006 7.087 17.155 1.00 96.50 182 PRO A N 1
ATOM 1460 C CA . PRO A 1 182 ? 1.412 7.478 15.875 1.00 96.50 182 PRO A CA 1
ATOM 1461 C C . PRO A 1 182 ? 2.326 8.292 14.962 1.00 96.50 182 PRO A C 1
ATOM 1463 O O . PRO A 1 182 ? 2.332 8.068 13.754 1.00 96.50 182 PRO A O 1
ATOM 1466 N N . LEU A 1 183 ? 3.116 9.201 15.531 1.00 97.06 183 LEU A N 1
ATOM 1467 C CA . LEU A 1 183 ? 4.047 10.013 14.759 1.00 97.06 183 LEU A CA 1
ATOM 1468 C C . LEU A 1 183 ? 5.196 9.155 14.223 1.00 97.06 183 LEU A C 1
ATOM 1470 O O . LEU A 1 183 ? 5.478 9.218 13.035 1.00 97.06 183 LEU A O 1
ATOM 1474 N N . ALA A 1 184 ? 5.799 8.302 15.058 1.00 97.75 184 ALA A N 1
ATOM 1475 C CA . ALA A 1 184 ? 6.865 7.398 14.615 1.00 97.75 184 ALA A CA 1
ATOM 1476 C C . ALA A 1 184 ? 6.390 6.467 13.488 1.00 97.75 184 ALA A C 1
ATOM 1478 O O . ALA A 1 184 ? 7.095 6.279 12.503 1.00 97.75 184 ALA A O 1
ATOM 1479 N N . ARG A 1 185 ? 5.161 5.943 13.595 1.00 97.06 185 ARG A N 1
ATOM 1480 C CA . ARG A 1 185 ? 4.524 5.159 12.529 1.00 97.06 185 ARG A CA 1
ATOM 1481 C C . ARG A 1 185 ? 4.454 5.930 11.212 1.00 97.06 185 ARG A C 1
ATOM 1483 O O . ARG A 1 185 ? 4.882 5.411 10.189 1.00 97.06 185 ARG A O 1
ATOM 1490 N N . ALA A 1 186 ? 3.925 7.153 11.231 1.00 97.62 186 ALA A N 1
ATOM 1491 C CA . ALA A 1 186 ? 3.824 7.974 10.028 1.00 97.62 186 ALA A CA 1
ATOM 1492 C C . ALA A 1 186 ? 5.205 8.322 9.450 1.00 97.62 186 ALA A C 1
ATOM 1494 O O . ALA A 1 186 ? 5.396 8.211 8.246 1.00 97.62 186 ALA A O 1
ATOM 1495 N N . LEU A 1 187 ? 6.176 8.673 10.300 1.00 98.00 187 LEU A N 1
ATOM 1496 C CA . LEU A 1 187 ? 7.539 9.001 9.875 1.00 98.00 187 LEU A CA 1
ATOM 1497 C C . LEU A 1 187 ? 8.259 7.813 9.230 1.00 98.00 187 LEU A C 1
ATOM 1499 O O . LEU A 1 187 ? 8.960 8.007 8.245 1.00 98.00 187 LEU A O 1
ATOM 1503 N N . VAL A 1 188 ? 8.051 6.588 9.722 1.00 98.25 188 VAL A N 1
ATOM 1504 C CA . VAL A 1 188 ? 8.586 5.381 9.072 1.00 98.25 188 VAL A CA 1
ATOM 1505 C C . VAL A 1 188 ? 7.999 5.190 7.673 1.00 98.25 188 VAL A C 1
ATOM 1507 O O . VAL A 1 188 ? 8.743 4.876 6.748 1.00 98.25 188 VAL A O 1
ATOM 1510 N N . LEU A 1 189 ? 6.693 5.415 7.489 1.00 98.19 189 LEU A N 1
ATOM 1511 C CA . LEU A 1 189 ? 6.084 5.355 6.156 1.00 98.19 189 LEU A CA 1
ATOM 1512 C C . LEU A 1 189 ? 6.616 6.462 5.242 1.00 98.19 189 LEU A C 1
ATOM 1514 O O . LEU A 1 189 ? 6.923 6.193 4.087 1.00 98.19 189 LEU A O 1
ATOM 1518 N N . VAL A 1 190 ? 6.758 7.689 5.753 1.00 98.19 190 VAL A N 1
ATOM 1519 C CA . VAL A 1 190 ? 7.336 8.815 5.001 1.00 98.19 190 VAL A CA 1
ATOM 1520 C C . VAL A 1 190 ? 8.767 8.501 4.575 1.00 98.19 190 VAL A C 1
ATOM 1522 O O . VAL A 1 190 ? 9.093 8.670 3.406 1.00 98.19 190 VAL A O 1
ATOM 1525 N N . GLY A 1 191 ? 9.600 7.993 5.487 1.00 98.19 191 GLY A N 1
ATOM 1526 C CA . GLY A 1 191 ? 10.975 7.596 5.185 1.00 98.19 191 GLY A CA 1
ATOM 1527 C C . GLY A 1 191 ? 11.046 6.469 4.154 1.00 98.19 191 GLY A C 1
ATOM 1528 O O . GLY A 1 191 ? 11.830 6.554 3.214 1.00 98.19 191 GLY A O 1
ATOM 1529 N N . GLY A 1 192 ? 10.187 5.452 4.277 1.00 97.88 192 GLY A N 1
ATOM 1530 C CA . GLY A 1 192 ? 10.086 4.371 3.294 1.00 97.88 192 GLY A CA 1
ATOM 1531 C C . GLY A 1 192 ? 9.656 4.863 1.910 1.00 97.88 192 GLY A C 1
ATOM 1532 O O . GLY A 1 192 ? 10.287 4.512 0.919 1.00 97.88 192 GLY A O 1
ATOM 1533 N N . ALA A 1 193 ? 8.626 5.713 1.838 1.00 97.44 193 ALA A N 1
ATOM 1534 C CA . ALA A 1 193 ? 8.144 6.282 0.580 1.00 97.44 193 ALA A CA 1
ATOM 1535 C C . ALA A 1 193 ? 9.190 7.196 -0.069 1.00 97.44 193 ALA A C 1
ATOM 1537 O O . ALA A 1 193 ? 9.451 7.064 -1.260 1.00 97.44 193 ALA A O 1
ATOM 1538 N N . ALA A 1 194 ? 9.834 8.070 0.709 1.00 97.06 194 ALA A N 1
ATOM 1539 C CA . ALA A 1 194 ? 10.924 8.911 0.223 1.00 97.06 194 ALA A CA 1
ATOM 1540 C C . ALA A 1 194 ? 12.090 8.065 -0.309 1.00 97.06 194 ALA A C 1
ATOM 1542 O O . ALA A 1 194 ? 12.596 8.340 -1.390 1.00 97.06 194 ALA A O 1
ATOM 1543 N N . GLY A 1 195 ? 12.475 7.003 0.409 1.00 97.38 195 GLY A N 1
ATOM 1544 C CA . GLY A 1 195 ? 13.516 6.078 -0.037 1.00 97.38 195 GLY A CA 1
ATOM 1545 C C . GLY A 1 195 ? 13.180 5.415 -1.373 1.00 97.38 195 GLY A C 1
ATOM 1546 O O . GLY A 1 195 ? 14.018 5.385 -2.266 1.00 97.38 195 GLY A O 1
ATOM 1547 N N . VAL A 1 196 ? 11.946 4.939 -1.543 1.00 96.62 196 VAL A N 1
ATOM 1548 C CA . VAL A 1 196 ? 11.488 4.311 -2.794 1.00 96.62 196 VAL A CA 1
ATOM 1549 C C . VAL A 1 196 ? 11.447 5.314 -3.953 1.00 96.62 196 VAL A C 1
ATOM 1551 O O . VAL A 1 196 ? 11.906 4.988 -5.042 1.00 96.62 196 VAL A O 1
ATOM 1554 N N . VAL A 1 197 ? 10.995 6.549 -3.716 1.00 94.88 197 VAL A N 1
ATOM 1555 C CA . VAL A 1 197 ? 11.035 7.627 -4.723 1.00 94.88 197 VAL A CA 1
ATOM 1556 C C . VAL A 1 197 ? 12.474 7.974 -5.116 1.00 94.88 197 VAL A C 1
ATOM 1558 O O . VAL A 1 197 ? 12.747 8.186 -6.289 1.00 94.88 197 VAL A O 1
ATOM 1561 N N . ILE A 1 198 ? 13.415 7.999 -4.166 1.00 95.06 198 ILE A N 1
ATOM 1562 C CA . ILE A 1 198 ? 14.838 8.222 -4.470 1.00 95.06 198 ILE A CA 1
ATOM 1563 C C . ILE A 1 198 ? 15.390 7.089 -5.342 1.00 95.06 198 ILE A C 1
ATOM 1565 O O . ILE A 1 198 ? 16.104 7.360 -6.301 1.00 95.06 198 ILE A O 1
ATOM 1569 N N . VAL A 1 199 ? 15.056 5.833 -5.032 1.00 95.44 199 VAL A N 1
ATOM 1570 C CA . VAL A 1 199 ? 15.469 4.664 -5.829 1.00 95.44 199 VAL A CA 1
ATOM 1571 C C . VAL A 1 199 ? 14.962 4.778 -7.268 1.00 95.44 199 VAL A C 1
ATOM 1573 O O . VAL A 1 199 ? 15.725 4.532 -8.199 1.00 95.44 199 VAL A O 1
ATOM 1576 N N . ASP A 1 200 ? 13.712 5.195 -7.457 1.00 92.81 200 ASP A N 1
ATOM 1577 C CA . ASP A 1 200 ? 13.126 5.382 -8.787 1.00 92.81 200 ASP A CA 1
ATOM 1578 C C . ASP A 1 200 ? 13.669 6.600 -9.534 1.00 92.81 200 ASP A C 1
ATOM 1580 O O . ASP A 1 200 ? 13.917 6.532 -10.736 1.00 92.81 200 ASP A O 1
ATOM 1584 N N . LEU A 1 201 ? 13.953 7.691 -8.822 1.00 91.69 201 LEU A N 1
ATOM 1585 C CA . LEU A 1 201 ? 14.640 8.842 -9.394 1.00 91.69 201 LEU A CA 1
ATOM 1586 C C . LEU A 1 201 ? 16.039 8.454 -9.882 1.00 91.69 201 LEU A C 1
ATOM 1588 O O . LEU A 1 201 ? 16.407 8.812 -10.995 1.00 91.69 201 LEU A O 1
ATOM 1592 N N . ILE A 1 202 ? 16.804 7.704 -9.081 1.00 93.06 202 ILE A N 1
ATOM 1593 C CA . ILE A 1 202 ? 18.125 7.205 -9.487 1.00 93.06 202 ILE A CA 1
ATOM 1594 C C . ILE A 1 202 ? 17.980 6.338 -10.732 1.00 93.06 202 ILE A C 1
ATOM 1596 O O . ILE A 1 202 ? 18.664 6.610 -11.710 1.00 93.06 202 ILE A O 1
ATOM 1600 N N . ASN A 1 203 ? 17.070 5.359 -10.717 1.00 91.81 203 ASN A N 1
ATOM 1601 C CA . ASN A 1 203 ? 16.800 4.514 -11.875 1.00 91.81 203 ASN A CA 1
ATOM 1602 C C . ASN A 1 203 ? 16.504 5.359 -13.129 1.00 91.81 203 ASN A C 1
ATOM 1604 O O . ASN A 1 203 ? 17.147 5.172 -14.159 1.00 91.81 203 ASN A O 1
ATOM 1608 N N . SER A 1 204 ? 15.584 6.318 -13.022 1.00 87.75 204 SER A N 1
ATOM 1609 C CA . SER A 1 204 ? 15.178 7.182 -14.133 1.00 87.75 204 SER A CA 1
ATOM 1610 C C . SER A 1 204 ? 16.330 8.040 -14.660 1.00 87.75 204 SER A C 1
ATOM 1612 O O . SER A 1 204 ? 16.444 8.246 -15.863 1.00 87.75 204 SER A O 1
ATOM 1614 N N . LEU A 1 205 ? 17.196 8.541 -13.772 1.00 88.31 205 LEU A N 1
ATOM 1615 C CA . LEU A 1 205 ? 18.348 9.369 -14.142 1.00 88.31 205 LEU A CA 1
ATOM 1616 C C . LEU A 1 205 ? 19.496 8.558 -14.755 1.00 88.31 205 LEU A C 1
ATOM 1618 O O . LEU A 1 205 ? 20.274 9.106 -15.535 1.00 88.31 205 LEU A O 1
ATOM 1622 N N . THR A 1 206 ? 19.630 7.280 -14.395 1.00 90.25 206 THR A N 1
ATOM 1623 C CA . THR A 1 206 ? 20.688 6.398 -14.911 1.00 90.25 206 THR A CA 1
ATOM 1624 C C . THR A 1 206 ? 20.256 5.568 -16.116 1.00 90.25 206 THR A C 1
ATOM 1626 O O . THR A 1 206 ? 21.101 4.926 -16.741 1.00 90.25 206 THR A O 1
ATOM 1629 N N . TRP A 1 207 ? 18.968 5.570 -16.461 1.00 87.69 207 TRP A N 1
ATOM 1630 C CA . TRP A 1 207 ? 18.456 4.871 -17.631 1.00 87.69 207 TRP A CA 1
ATOM 1631 C C . TRP A 1 207 ? 18.420 5.774 -18.867 1.00 87.69 207 TRP A C 1
ATOM 1633 O O . TRP A 1 207 ? 17.653 6.732 -18.947 1.00 87.69 207 TRP A O 1
ATOM 1643 N N . ASP A 1 208 ? 19.206 5.415 -19.882 1.00 84.94 208 ASP A N 1
ATOM 1644 C CA . ASP A 1 208 ? 19.103 6.013 -21.212 1.00 84.94 208 ASP A CA 1
ATOM 1645 C C . ASP A 1 208 ? 18.004 5.319 -22.034 1.00 84.94 208 ASP A C 1
ATOM 1647 O O . ASP A 1 208 ? 18.246 4.411 -22.836 1.00 84.94 208 ASP A O 1
ATOM 1651 N N . TRP A 1 209 ? 16.758 5.737 -21.809 1.00 83.00 209 TRP A N 1
ATOM 1652 C CA . TRP A 1 209 ? 15.605 5.229 -22.555 1.00 83.00 209 TRP A CA 1
ATOM 1653 C C . TRP A 1 209 ? 15.684 5.555 -24.059 1.00 83.00 209 TRP A C 1
ATOM 1655 O O . TRP A 1 209 ? 15.112 4.836 -24.876 1.00 83.00 209 TRP A O 1
ATOM 1665 N N . ARG A 1 210 ? 16.424 6.596 -24.464 1.00 80.06 210 ARG A N 1
ATOM 1666 C CA . ARG A 1 210 ? 16.550 6.989 -25.878 1.00 80.06 210 ARG A CA 1
ATOM 1667 C C . ARG A 1 210 ? 17.408 6.022 -26.653 1.00 80.06 210 ARG A C 1
ATOM 1669 O O . ARG A 1 210 ? 17.013 5.622 -27.746 1.00 80.06 210 ARG A O 1
ATOM 1676 N N . ALA A 1 211 ? 18.538 5.624 -26.071 1.00 83.06 211 ALA A N 1
ATOM 1677 C CA . ALA A 1 211 ? 19.379 4.580 -26.638 1.00 83.06 211 ALA A CA 1
ATOM 1678 C C . ALA A 1 211 ? 18.583 3.282 -26.840 1.00 83.06 211 ALA A C 1
ATOM 1680 O O . ALA A 1 211 ? 18.737 2.621 -27.862 1.00 83.06 211 ALA A O 1
ATOM 1681 N N . TYR A 1 212 ? 17.676 2.954 -25.913 1.00 82.19 212 TYR A N 1
ATOM 1682 C CA . TYR A 1 212 ? 16.806 1.784 -26.038 1.00 82.19 212 TYR A CA 1
ATOM 1683 C C . TYR A 1 212 ? 15.832 1.881 -27.229 1.00 82.19 212 TYR A C 1
ATOM 1685 O O . TYR A 1 212 ? 15.689 0.920 -27.984 1.00 82.19 212 TYR A O 1
ATOM 1693 N N . TYR A 1 213 ? 15.201 3.041 -27.443 1.00 83.25 213 TYR A N 1
ATOM 1694 C CA . TYR A 1 213 ? 14.250 3.259 -28.545 1.00 83.25 213 TYR A CA 1
ATOM 1695 C C . TYR A 1 213 ? 14.880 3.808 -29.843 1.00 83.25 213 TYR A C 1
ATOM 1697 O O . TYR A 1 213 ? 14.151 4.128 -30.781 1.00 83.25 213 TYR A O 1
ATOM 1705 N N . ASN A 1 214 ? 16.212 3.914 -29.929 1.00 87.88 214 ASN A N 1
ATOM 1706 C CA . ASN A 1 214 ? 16.942 4.543 -31.042 1.00 87.88 214 ASN A CA 1
ATOM 1707 C C . ASN A 1 214 ? 16.462 5.973 -31.374 1.00 87.88 214 ASN A C 1
ATOM 1709 O O . ASN A 1 214 ? 16.352 6.357 -32.541 1.00 87.88 214 ASN A O 1
ATOM 1713 N N . LEU A 1 215 ? 16.155 6.764 -30.344 1.00 85.44 215 LEU A N 1
ATOM 1714 C CA . LEU A 1 215 ? 15.704 8.148 -30.493 1.00 85.44 215 LEU A CA 1
ATOM 1715 C C . LEU A 1 215 ? 16.885 9.124 -30.499 1.00 85.44 215 LEU A C 1
ATOM 1717 O O . LEU A 1 215 ? 17.952 8.857 -29.948 1.00 85.44 215 LEU A O 1
ATOM 1721 N N . ARG A 1 216 ? 16.689 10.277 -31.142 1.00 84.31 216 ARG A N 1
ATOM 1722 C CA . ARG A 1 216 ? 17.704 11.331 -31.240 1.00 84.31 216 ARG A CA 1
ATOM 1723 C C . ARG A 1 216 ? 17.916 11.997 -29.875 1.00 84.31 216 ARG A C 1
ATOM 1725 O O . ARG A 1 216 ? 16.973 12.152 -29.108 1.00 84.31 216 ARG A O 1
ATOM 1732 N N . ASP A 1 217 ? 19.146 12.416 -29.592 1.00 79.94 217 ASP A N 1
ATOM 1733 C CA . ASP A 1 217 ? 19.475 13.093 -28.338 1.00 79.94 217 ASP A CA 1
ATOM 1734 C C . ASP A 1 217 ? 19.135 14.592 -28.407 1.00 79.94 217 ASP A C 1
ATOM 1736 O O . ASP A 1 217 ? 19.945 15.425 -28.807 1.00 79.94 217 ASP A O 1
ATOM 1740 N N . ASP A 1 218 ? 17.895 14.939 -28.071 1.00 74.62 218 ASP A N 1
ATOM 1741 C CA . ASP A 1 218 ? 17.371 16.309 -28.017 1.00 74.62 218 ASP A CA 1
ATOM 1742 C C . ASP A 1 218 ? 17.316 16.884 -26.578 1.00 74.62 218 ASP A C 1
ATOM 1744 O O . ASP A 1 218 ? 16.528 17.777 -26.281 1.00 74.62 218 ASP A O 1
ATOM 1748 N N . GLY A 1 219 ? 18.194 16.398 -25.679 1.00 65.62 219 GLY A N 1
ATOM 1749 C CA . GLY A 1 219 ? 18.310 16.800 -24.257 1.00 65.62 219 GLY A CA 1
ATOM 1750 C C . GLY A 1 219 ? 17.356 16.071 -23.295 1.00 65.62 219 GLY A C 1
ATOM 1751 O O . GLY A 1 219 ? 16.208 15.847 -23.643 1.00 65.62 219 GLY A O 1
ATOM 1752 N N . GLN A 1 220 ? 17.806 15.649 -22.105 1.00 60.72 220 GLN A N 1
ATOM 1753 C CA . GLN A 1 220 ? 17.034 14.758 -21.216 1.00 60.72 220 GLN A CA 1
ATOM 1754 C C . GLN A 1 220 ? 15.628 15.294 -20.869 1.00 60.72 220 GLN A C 1
ATOM 1756 O O . GLN A 1 220 ? 15.478 16.254 -20.113 1.00 60.72 220 GLN A O 1
ATOM 1761 N N . LEU A 1 221 ? 14.579 14.618 -21.349 1.00 57.81 221 LEU A N 1
ATOM 1762 C CA . LEU A 1 221 ? 13.246 14.723 -20.756 1.00 57.81 221 LEU A CA 1
ATOM 1763 C C . LEU A 1 221 ? 13.301 14.037 -19.389 1.00 57.81 221 LEU A C 1
ATOM 1765 O O . LEU A 1 221 ? 13.369 12.813 -19.302 1.00 57.81 221 LEU A O 1
ATOM 1769 N N . SER A 1 222 ? 13.310 14.830 -18.318 1.00 63.25 222 SER A N 1
ATOM 1770 C CA . SER A 1 222 ? 13.178 14.297 -16.964 1.00 63.25 222 SER A CA 1
ATOM 1771 C C . SER A 1 222 ? 11.792 13.672 -16.817 1.00 63.25 222 SER A C 1
ATOM 1773 O O . SER A 1 222 ? 10.786 14.381 -16.887 1.00 63.25 222 SER A O 1
ATOM 1775 N N . TYR A 1 223 ? 11.741 12.357 -16.576 1.00 66.75 223 TYR A N 1
ATOM 1776 C CA . TYR A 1 223 ? 10.509 11.628 -16.238 1.00 66.75 223 TYR A CA 1
ATOM 1777 C C . TYR A 1 223 ? 9.776 12.289 -15.054 1.00 66.75 223 TYR A C 1
ATOM 1779 O O . TYR A 1 223 ? 8.548 12.318 -14.969 1.00 66.75 223 TYR A O 1
ATOM 1787 N N . TYR A 1 224 ? 10.551 12.925 -14.172 1.00 73.94 224 TYR A N 1
ATOM 1788 C CA . TYR A 1 224 ? 10.062 13.747 -13.083 1.00 73.94 224 TYR A CA 1
ATOM 1789 C C . TYR A 1 224 ? 9.948 15.215 -13.482 1.00 73.94 224 TYR A C 1
ATOM 1791 O O . TYR A 1 224 ? 10.944 15.939 -13.569 1.00 73.94 224 TYR A O 1
ATOM 1799 N N . SER A 1 225 ? 8.713 15.688 -13.637 1.00 85.25 225 SER A N 1
ATOM 1800 C CA . SER A 1 225 ? 8.453 17.126 -13.657 1.00 85.25 225 SER A CA 1
ATOM 1801 C C . SER A 1 225 ? 8.618 17.720 -12.247 1.00 85.25 225 SER A C 1
ATOM 1803 O O . SER A 1 225 ? 8.295 17.053 -11.255 1.00 85.25 225 SER A O 1
ATOM 1805 N N . PRO A 1 226 ? 9.038 18.994 -12.116 1.00 88.19 226 PRO A N 1
ATOM 1806 C CA . PRO A 1 226 ? 9.044 19.686 -10.826 1.00 88.19 226 PRO A CA 1
ATOM 1807 C C . PRO A 1 226 ? 7.683 19.630 -10.118 1.00 88.19 226 PRO A C 1
ATOM 1809 O O . PRO A 1 226 ? 7.622 19.464 -8.903 1.00 88.19 226 PRO A O 1
ATOM 1812 N N . LEU A 1 227 ? 6.584 19.692 -10.881 1.00 88.00 227 LEU A N 1
ATOM 1813 C CA . LEU A 1 227 ? 5.223 19.560 -10.355 1.00 88.00 227 LEU A CA 1
ATOM 1814 C C . LEU A 1 227 ? 4.966 18.180 -9.737 1.00 88.00 227 LEU A C 1
ATOM 1816 O O . LEU A 1 227 ? 4.374 18.103 -8.661 1.00 88.00 227 LEU A O 1
ATOM 1820 N N . GLY A 1 228 ? 5.439 17.103 -10.370 1.00 88.38 228 GLY A N 1
ATOM 1821 C CA . GLY A 1 228 ? 5.346 15.748 -9.823 1.00 88.38 228 GLY A CA 1
ATOM 1822 C C . GLY A 1 228 ? 6.089 15.609 -8.493 1.00 88.38 228 GLY A C 1
ATOM 1823 O O . GLY A 1 228 ? 5.536 15.088 -7.525 1.00 88.38 228 GLY A O 1
ATOM 1824 N N . LEU A 1 229 ? 7.304 16.160 -8.401 1.00 90.38 229 LEU A N 1
ATOM 1825 C CA . LEU A 1 229 ? 8.087 16.156 -7.160 1.00 90.38 229 LEU A CA 1
ATOM 1826 C C . LEU A 1 229 ? 7.426 16.982 -6.048 1.00 90.38 229 LEU A C 1
ATOM 1828 O O . LEU A 1 229 ? 7.382 16.539 -4.899 1.00 90.38 229 LEU A O 1
ATOM 1832 N N . ILE A 1 230 ? 6.857 18.146 -6.381 1.00 94.00 230 ILE A N 1
ATOM 1833 C CA . ILE A 1 230 ? 6.082 18.964 -5.434 1.00 94.00 230 ILE A CA 1
ATOM 1834 C C . ILE A 1 230 ? 4.851 18.193 -4.940 1.00 94.00 230 ILE A C 1
ATOM 1836 O O . ILE A 1 230 ? 4.569 18.201 -3.741 1.00 94.00 230 ILE A O 1
ATOM 1840 N N . ALA A 1 231 ? 4.141 17.491 -5.828 1.00 92.94 231 ALA A N 1
ATOM 1841 C CA . ALA A 1 231 ? 2.988 16.677 -5.454 1.00 92.94 231 ALA A CA 1
ATOM 1842 C C . ALA A 1 231 ? 3.380 15.531 -4.504 1.00 92.94 231 ALA A C 1
ATOM 1844 O O . ALA A 1 231 ? 2.724 15.337 -3.478 1.00 92.94 231 ALA A O 1
ATOM 1845 N N . ILE A 1 232 ? 4.484 14.826 -4.785 1.00 93.44 232 ILE A N 1
ATOM 1846 C CA . ILE A 1 232 ? 5.028 13.784 -3.899 1.00 93.44 232 ILE A CA 1
ATOM 1847 C C . ILE A 1 232 ? 5.403 14.378 -2.537 1.00 93.44 232 ILE A C 1
ATOM 1849 O O . ILE A 1 232 ? 4.983 13.855 -1.505 1.00 93.44 232 ILE A O 1
ATOM 1853 N N . ALA A 1 233 ? 6.134 15.496 -2.506 1.00 95.44 233 ALA A N 1
ATOM 1854 C CA . ALA A 1 233 ? 6.505 16.166 -1.261 1.00 95.44 233 ALA A CA 1
ATOM 1855 C C . ALA A 1 233 ? 5.269 16.597 -0.449 1.00 95.44 233 ALA A C 1
ATOM 1857 O O . ALA A 1 233 ? 5.226 16.405 0.769 1.00 95.44 233 ALA A O 1
ATOM 1858 N N . GLY A 1 234 ? 4.234 17.107 -1.122 1.00 96.44 234 GLY A N 1
ATOM 1859 C CA . GLY A 1 234 ? 2.944 17.428 -0.517 1.00 96.44 234 GLY A CA 1
ATOM 1860 C C . GLY A 1 234 ? 2.275 16.207 0.120 1.00 96.44 234 GLY A C 1
ATOM 1861 O O . GLY A 1 234 ? 1.851 16.276 1.275 1.00 96.44 234 GLY A O 1
ATOM 1862 N N . LEU A 1 235 ? 2.243 15.066 -0.581 1.00 95.62 235 LEU A N 1
ATOM 1863 C CA . LEU A 1 235 ? 1.713 13.805 -0.046 1.00 95.62 235 LEU A CA 1
ATOM 1864 C C . LEU A 1 235 ? 2.493 13.329 1.187 1.00 95.62 235 LEU A C 1
ATOM 1866 O O . LEU A 1 235 ? 1.879 12.981 2.198 1.00 95.62 235 LEU A O 1
ATOM 1870 N N . LEU A 1 236 ? 3.828 13.378 1.154 1.00 97.19 236 LEU A N 1
ATOM 1871 C CA . LEU A 1 236 ? 4.671 13.041 2.308 1.00 97.19 236 LEU A CA 1
ATOM 1872 C C . LEU A 1 236 ? 4.399 13.973 3.504 1.00 97.19 236 LEU A C 1
ATOM 1874 O O . LEU A 1 236 ? 4.304 13.514 4.647 1.00 97.19 236 LEU A O 1
ATOM 1878 N N . GLY A 1 237 ? 4.200 15.269 3.247 1.00 97.56 237 GLY A N 1
ATOM 1879 C CA . GLY A 1 237 ? 3.798 16.249 4.258 1.00 97.56 237 GLY A CA 1
ATOM 1880 C C . GLY A 1 237 ? 2.444 15.920 4.893 1.00 97.56 237 GLY A C 1
ATOM 1881 O O . GLY A 1 237 ? 2.318 15.921 6.121 1.00 97.56 237 GLY A O 1
ATOM 1882 N N . VAL A 1 238 ? 1.444 15.555 4.083 1.00 97.44 238 VAL A N 1
ATOM 1883 C CA . VAL A 1 238 ? 0.125 15.104 4.564 1.00 97.44 238 VAL A CA 1
ATOM 1884 C C . VAL A 1 238 ? 0.257 13.838 5.415 1.00 97.44 238 VAL A C 1
ATOM 1886 O O . VAL A 1 238 ? -0.335 13.752 6.494 1.00 97.44 238 VAL A O 1
ATOM 1889 N N . MET A 1 239 ? 1.076 12.871 4.993 1.00 97.56 239 MET A N 1
ATOM 1890 C CA . MET A 1 239 ? 1.343 11.657 5.769 1.00 97.56 239 MET A CA 1
ATOM 1891 C C . MET A 1 239 ? 1.917 11.989 7.155 1.00 97.56 239 MET A C 1
ATOM 1893 O O . MET A 1 239 ? 1.380 11.526 8.165 1.00 97.56 239 MET A O 1
ATOM 1897 N N . ALA A 1 240 ? 2.942 12.843 7.235 1.00 97.38 240 ALA A N 1
ATOM 1898 C CA . ALA A 1 240 ? 3.510 13.285 8.510 1.00 97.38 240 ALA A CA 1
ATOM 1899 C C . ALA A 1 240 ? 2.477 14.028 9.380 1.00 97.38 240 ALA A C 1
ATOM 1901 O O . ALA A 1 240 ? 2.351 13.753 10.581 1.00 97.38 240 ALA A O 1
ATOM 1902 N N . LEU A 1 241 ? 1.683 14.914 8.766 1.00 97.50 241 LEU A N 1
ATOM 1903 C CA . LEU A 1 241 ? 0.633 15.676 9.437 1.00 97.50 241 LEU A CA 1
ATOM 1904 C C . LEU A 1 241 ? -0.417 14.757 10.076 1.00 97.50 241 LEU A C 1
ATOM 1906 O O . LEU A 1 241 ? -0.774 14.958 11.237 1.00 97.50 241 LEU A O 1
ATOM 1910 N N . THR A 1 242 ? -0.878 13.711 9.382 1.00 96.81 242 THR A N 1
ATOM 1911 C CA . THR A 1 242 ? -1.847 12.758 9.964 1.00 96.81 242 THR A CA 1
ATOM 1912 C C . THR A 1 242 ? -1.292 12.033 11.197 1.00 96.81 242 THR A C 1
ATOM 1914 O O . THR A 1 242 ? -2.022 11.835 12.176 1.00 96.81 242 THR A O 1
ATOM 1917 N N . GLY A 1 243 ? 0.005 11.700 11.210 1.00 95.88 243 GLY A N 1
ATOM 1918 C CA . GLY A 1 243 ? 0.685 11.138 12.380 1.00 95.88 243 GLY A CA 1
ATOM 1919 C C . GLY A 1 243 ? 0.745 12.105 13.556 1.00 95.88 243 GLY A C 1
ATOM 1920 O O . GLY A 1 243 ? 0.414 11.732 14.688 1.00 95.88 243 GLY A O 1
ATOM 1921 N N . TYR A 1 244 ? 1.095 13.363 13.285 1.00 97.75 244 TYR A N 1
ATOM 1922 C CA . TYR A 1 244 ? 1.101 14.427 14.286 1.00 97.75 244 TYR A CA 1
ATOM 1923 C C . TYR A 1 244 ? -0.296 14.675 14.880 1.00 97.75 244 TYR A C 1
ATOM 1925 O O . TYR A 1 244 ? -0.458 14.682 16.104 1.00 97.75 244 TYR A O 1
ATOM 1933 N N . LEU A 1 245 ? -1.323 14.813 14.034 1.00 97.25 245 LEU A N 1
ATOM 1934 C CA . LEU A 1 245 ? -2.700 15.063 14.469 1.00 97.25 245 LEU A CA 1
ATOM 1935 C C . LEU A 1 245 ? -3.261 13.894 15.287 1.00 97.25 245 LEU A C 1
ATOM 1937 O O . LEU A 1 245 ? -3.884 14.122 16.326 1.00 97.25 245 LEU A O 1
ATOM 1941 N N . THR A 1 246 ? -2.965 12.650 14.891 1.00 96.25 246 THR A N 1
ATOM 1942 C CA . THR A 1 246 ? -3.337 11.456 15.669 1.00 96.25 246 THR A CA 1
ATOM 1943 C C . THR A 1 246 ? -2.680 11.470 17.049 1.00 96.25 246 THR A C 1
ATOM 1945 O O . THR A 1 246 ? -3.356 11.267 18.057 1.00 96.25 246 THR A O 1
ATOM 1948 N N . ARG A 1 247 ? -1.375 11.774 17.127 1.00 96.81 247 ARG A N 1
ATOM 1949 C CA . ARG A 1 247 ? -0.662 11.893 18.410 1.00 96.81 247 ARG A CA 1
ATOM 1950 C C . ARG A 1 247 ? -1.306 12.956 19.303 1.00 96.81 247 ARG A C 1
ATOM 1952 O O . ARG A 1 247 ? -1.606 12.668 20.458 1.00 96.81 247 ARG A O 1
ATOM 1959 N N . ARG A 1 248 ? -1.560 14.155 18.766 1.00 96.62 248 ARG A N 1
ATOM 1960 C CA . ARG A 1 248 ? -2.162 15.271 19.517 1.00 96.62 248 ARG A CA 1
ATOM 1961 C C . ARG A 1 248 ? -3.558 14.925 20.036 1.00 96.62 248 ARG A C 1
ATOM 1963 O O . ARG A 1 248 ? -3.884 15.260 21.173 1.00 96.62 248 ARG A O 1
ATOM 1970 N N . ARG A 1 249 ? -4.379 14.253 19.224 1.00 95.31 249 ARG A N 1
ATOM 1971 C CA . ARG A 1 249 ? -5.717 13.792 19.622 1.00 95.31 249 ARG A CA 1
ATOM 1972 C C . ARG A 1 249 ? -5.647 12.797 20.778 1.00 95.31 249 ARG A C 1
ATOM 1974 O O . ARG A 1 249 ? -6.372 12.974 21.752 1.00 95.31 249 ARG A O 1
ATOM 1981 N N . ASN A 1 250 ? -4.756 11.810 20.692 1.00 93.69 250 ASN A N 1
ATOM 1982 C CA . ASN A 1 250 ? -4.584 10.806 21.743 1.00 93.69 250 ASN A CA 1
ATOM 1983 C C . ASN A 1 250 ? -4.133 11.453 23.061 1.00 93.69 250 ASN A C 1
ATOM 1985 O O . ASN A 1 250 ? -4.694 11.142 24.105 1.00 93.69 250 ASN A O 1
ATOM 1989 N N . SER A 1 251 ? -3.207 12.418 23.013 1.00 94.50 251 SER A N 1
ATOM 1990 C CA . SER A 1 251 ? -2.776 13.157 24.210 1.00 94.50 251 SER A CA 1
ATOM 1991 C C . SER A 1 251 ? -3.923 13.913 24.890 1.00 94.50 251 SER A C 1
ATOM 1993 O O . SER A 1 251 ? -4.019 13.893 26.112 1.00 94.50 251 SER A O 1
ATOM 1995 N N . LYS A 1 252 ? -4.828 14.539 24.123 1.00 93.88 252 LYS A N 1
ATOM 1996 C CA . LYS A 1 252 ? -6.010 15.215 24.692 1.00 93.88 252 LYS A CA 1
ATOM 1997 C C . LYS A 1 252 ? -6.976 14.241 25.369 1.00 93.88 252 LYS A C 1
ATOM 1999 O O . LYS A 1 252 ? -7.539 14.569 26.402 1.00 93.88 252 LYS A O 1
ATOM 2004 N N . GLN A 1 253 ? -7.163 13.051 24.801 1.00 90.75 253 GLN A N 1
ATOM 2005 C CA . GLN A 1 253 ? -8.025 12.028 25.400 1.00 90.75 253 GLN A CA 1
ATOM 2006 C C . GLN A 1 253 ? -7.454 11.483 26.710 1.00 90.75 253 GLN A C 1
ATOM 2008 O O . GLN A 1 253 ? -8.224 11.185 27.611 1.00 90.75 253 GLN A O 1
ATOM 2013 N N . THR A 1 254 ? -6.127 11.385 26.834 1.00 91.25 254 THR A N 1
ATOM 2014 C CA . THR A 1 254 ? -5.479 11.008 28.099 1.00 91.25 254 THR A CA 1
ATOM 2015 C C . THR A 1 254 ? -5.663 12.079 29.174 1.00 91.25 254 THR A C 1
ATOM 2017 O O . THR A 1 254 ? -5.886 11.737 30.327 1.00 91.25 254 THR A O 1
ATOM 2020 N N . LEU A 1 255 ? -5.608 13.364 28.804 1.00 92.00 255 LEU A N 1
ATOM 2021 C CA . LEU A 1 255 ? -5.795 14.478 29.743 1.00 92.00 255 LEU A CA 1
ATOM 2022 C C . LEU A 1 255 ? -7.245 14.617 30.221 1.00 92.00 255 LEU A C 1
ATOM 2024 O O . LEU A 1 255 ? -7.471 14.884 31.392 1.00 92.00 255 LEU A O 1
ATOM 2028 N N . ASN A 1 256 ? -8.211 14.386 29.331 1.00 90.81 256 ASN A N 1
ATOM 2029 C CA . ASN A 1 256 ? -9.644 14.408 29.649 1.00 90.81 256 ASN A CA 1
ATOM 2030 C C . ASN A 1 256 ? -10.158 13.049 30.169 1.00 90.81 256 ASN A C 1
ATOM 2032 O O . ASN A 1 256 ? -11.362 12.810 30.184 1.00 90.81 256 ASN A O 1
ATOM 2036 N N . GLY A 1 257 ? -9.238 12.117 30.433 1.00 64.88 257 GLY A N 1
ATOM 2037 C CA . GLY A 1 257 ? -9.493 10.799 31.013 1.00 64.88 257 GLY A CA 1
ATOM 2038 C C . GLY A 1 257 ? -9.258 10.757 32.525 1.00 64.88 257 GLY A C 1
ATOM 2039 O O . GLY A 1 257 ? -9.175 9.659 33.078 1.00 64.88 257 GLY A O 1
ATOM 2040 N N . VAL A 1 258 ? -9.122 11.943 33.141 1.00 48.75 258 VAL A N 1
ATOM 2041 C CA . VAL A 1 258 ? -9.755 12.313 34.419 1.00 48.75 258 VAL A CA 1
ATOM 2042 C C . VAL A 1 258 ? -11.139 12.861 34.095 1.00 48.75 258 VAL A C 1
ATOM 2044 O O . VAL A 1 258 ? -11.208 13.699 33.166 1.00 48.75 258 VAL A O 1
#

Nearest PDB structures (foldseek):
  6zg3-assembly2_C  TM=2.453E-01  e=6.950E+00  Lactobacillus delbrueckii subsp. bulgaricus ATCC 11842 = JCM 1002
  6zgu-assembly2_B  TM=1.830E-01  e=3.114E+00  Syntrophobacter fumaroxidans MPOB

Organism: NCBI:txid360411

Mean predicted aligned error: 5.6 Å